Protein AF-A0A960M5A0-F1 (afdb_monomer)

Mean predicted aligned error: 9.03 Å

Solvent-accessible surface area (backbone atoms only — not comparable to full-atom values): 12147 Å² total; per-residue (Å²): 138,85,84,75,78,84,77,68,76,71,80,84,62,87,74,59,88,86,74,98,58,62,87,76,56,64,64,59,75,70,76,75,84,80,80,79,51,71,68,55,55,52,50,50,54,27,51,50,24,52,73,72,66,37,55,71,56,20,55,52,50,41,70,68,45,81,52,39,58,61,29,28,55,47,35,52,51,53,24,48,44,26,46,73,78,66,63,34,58,68,62,19,48,56,36,48,53,55,26,56,63,32,42,76,64,32,85,49,69,68,60,26,51,48,50,50,54,54,49,29,52,59,28,44,80,74,37,52,66,61,16,52,58,49,45,70,58,47,51,62,53,51,73,64,48,80,53,32,70,59,28,29,57,49,36,51,52,49,31,42,41,24,51,77,70,67,59,37,61,74,59,23,54,56,42,46,53,54,27,53,57,32,36,70,68,34,82,54,61,73,58,29,52,51,53,50,50,51,48,51,50,55,48,59,77,42,38,74,64,68,63,69,79,115

Sequence (214 aa):
MKKHLLILSSSLLLTACNNNDSFATRWDGLKGRLFKSETEQQLDKVYMAIRDGNLEKAELEISQISSPFTRATALGQLAHYEIFEKNDLISAKKITEKLEATIDGIPSKEDKLFAEIQLADLKHFIDKAASKELLKKIQPEVWSIVNPEERSRLLIRLVALELETQRDIEKAKKTIEETRQTIEFIQKSRIKDIRMKELDNLLYVNNHILCQSL

Foldseek 3Di:
DDPDDPPPLCLLQLPDDDDDDDPVVSPPSPPPDDDDDPLRVLLVQLVVCLVVVNLVSNVVSLVPDPQLLSSLSSLLVNLVCCCPVVVNLVVSVVSLVVSVVSLVVHPDPLSSLQSLLSSLLSCCSNPVVVSVVSCVVSVVVLVVDPQLLSSLSNLLSVLSSCQSPVLPQVVSVVSLVVSLVSLVPDPPPVSSVSSVVSSVVSCVVRVVSNVVVD

Secondary structure (DSSP, 8-state):
---------GGG--S-------TTTTTGGG---S---HHHHHHHHHHHHHHTT-HHHHHHHHHH---HHHHHHHHHHHHHHIIIII--HHHHHHHHHHHHHHHTT--SHHHHHHHHHHHHHHHHHH-HHHHHHHHHHHHHHHHT---HHHHHHHHHHHHHIIIIII--HHHHHHHHHHHHHHHHT---HHHHHHHHHHHHHHHHHTHHHHGGG-

Radius of gyration: 17.13 Å; Cα contacts (8 Å, |Δi|>4): 202; chains: 1; bounding box: 48×44×41 Å

pLDDT: mean 79.57, std 23.12, range [24.77, 97.06]

Structure (mmCIF, N/CA/C/O backbone):
data_AF-A0A960M5A0-F1
#
_entry.id   AF-A0A960M5A0-F1
#
loop_
_atom_site.group_PDB
_atom_site.id
_atom_site.type_symbol
_atom_site.label_atom_id
_atom_site.label_alt_id
_atom_site.label_comp_id
_atom_site.label_asym_id
_atom_site.label_entity_id
_atom_site.label_seq_id
_atom_site.pdbx_PDB_ins_code
_atom_site.Cartn_x
_atom_site.Cartn_y
_atom_site.Cartn_z
_atom_site.occupancy
_atom_site.B_iso_or_equiv
_atom_site.auth_seq_id
_atom_site.auth_comp_id
_atom_site.auth_asym_id
_atom_site.auth_atom_id
_atom_site.pdbx_PDB_model_num
ATOM 1 N N . MET A 1 1 ? -32.690 1.882 4.847 1.00 28.41 1 MET A N 1
ATOM 2 C CA . MET A 1 1 ? -32.023 0.629 4.424 1.00 28.41 1 MET A CA 1
ATOM 3 C C . MET A 1 1 ? -30.909 0.980 3.444 1.00 28.41 1 MET A C 1
ATOM 5 O O . MET A 1 1 ? -31.178 1.181 2.267 1.00 28.41 1 MET A O 1
ATOM 9 N N . LYS A 1 2 ? -29.687 1.194 3.946 1.00 26.88 2 LYS A N 1
ATOM 10 C CA . LYS A 1 2 ? -28.547 1.685 3.156 1.00 26.88 2 LYS A CA 1
ATOM 11 C C . LYS A 1 2 ? -27.818 0.504 2.506 1.00 26.88 2 LYS A C 1
ATOM 13 O O . LYS A 1 2 ? -27.135 -0.245 3.193 1.00 26.88 2 LYS A O 1
ATOM 18 N N . LYS A 1 3 ? -27.971 0.348 1.188 1.00 25.36 3 LYS A N 1
ATOM 19 C CA . LYS A 1 3 ? -27.046 -0.416 0.341 1.00 25.36 3 LYS A CA 1
ATOM 20 C C . LYS A 1 3 ? -25.801 0.453 0.144 1.00 25.36 3 LYS A C 1
ATOM 22 O O . LYS A 1 3 ? -25.808 1.325 -0.718 1.00 25.36 3 LYS A O 1
ATOM 27 N N . HIS A 1 4 ? -24.772 0.273 0.966 1.00 27.23 4 HIS A N 1
ATOM 28 C CA . HIS A 1 4 ? -23.456 0.821 0.650 1.00 27.23 4 HIS A CA 1
ATOM 29 C C . HIS A 1 4 ? -22.731 -0.188 -0.238 1.00 27.23 4 HIS A C 1
ATOM 31 O O . HIS A 1 4 ? -22.444 -1.306 0.180 1.00 27.23 4 HIS A O 1
ATOM 37 N N . LEU A 1 5 ? -22.540 0.202 -1.503 1.00 25.08 5 LEU A N 1
ATOM 38 C CA . LEU A 1 5 ? -21.647 -0.467 -2.436 1.00 25.08 5 LEU A CA 1
ATOM 39 C C . LEU A 1 5 ? -20.267 -0.594 -1.782 1.00 25.08 5 LEU A C 1
ATOM 41 O O . LEU A 1 5 ? -19.675 0.410 -1.389 1.00 25.08 5 LEU A O 1
ATOM 45 N N . LEU A 1 6 ? -19.779 -1.830 -1.712 1.00 27.92 6 LEU A N 1
ATOM 46 C CA . LEU A 1 6 ? -18.383 -2.181 -1.494 1.00 27.92 6 LEU A CA 1
ATOM 47 C C . LEU A 1 6 ? -17.513 -1.466 -2.536 1.00 27.92 6 LEU A C 1
ATOM 49 O O . LEU A 1 6 ? -17.353 -1.952 -3.655 1.00 27.92 6 LEU A O 1
ATOM 53 N N . ILE A 1 7 ? -16.941 -0.320 -2.173 1.00 27.33 7 ILE A N 1
ATOM 54 C CA . ILE A 1 7 ? -15.738 0.184 -2.833 1.00 27.33 7 ILE A CA 1
ATOM 55 C C . ILE A 1 7 ? -14.589 -0.544 -2.144 1.00 27.33 7 ILE A C 1
ATOM 57 O O . ILE A 1 7 ? -14.053 -0.100 -1.135 1.00 27.33 7 ILE A O 1
ATOM 61 N N . LEU A 1 8 ? -14.301 -1.743 -2.643 1.00 28.81 8 LEU A N 1
ATOM 62 C CA . LEU A 1 8 ? -13.079 -2.463 -2.321 1.00 28.81 8 LEU A CA 1
ATOM 63 C C . LEU A 1 8 ? -11.929 -1.613 -2.863 1.00 28.81 8 LEU A C 1
ATOM 65 O O . LEU A 1 8 ? -11.810 -1.481 -4.081 1.00 28.81 8 LEU A O 1
ATOM 69 N N . SER A 1 9 ? -11.114 -1.038 -1.979 1.00 29.89 9 SER A N 1
ATOM 70 C CA . SER A 1 9 ? -9.801 -0.507 -2.344 1.00 29.89 9 SER A CA 1
ATOM 71 C C . SER A 1 9 ? -9.047 -1.647 -3.038 1.00 29.89 9 SER A C 1
ATOM 73 O O . SER A 1 9 ? -8.645 -2.649 -2.437 1.00 29.89 9 SER A O 1
ATOM 75 N N . SER A 1 10 ? -8.952 -1.578 -4.365 1.00 34.25 10 SER A N 1
ATOM 76 C CA . SER A 1 10 ? -8.519 -2.699 -5.212 1.00 34.25 10 SER A CA 1
ATOM 77 C C . SER A 1 10 ? -6.997 -2.865 -5.203 1.00 34.25 10 SER A C 1
ATOM 79 O O . SER A 1 10 ? -6.418 -3.629 -5.969 1.00 34.25 10 SER A O 1
ATOM 81 N N . SER A 1 11 ? -6.345 -2.194 -4.261 1.00 33.62 11 SER A N 1
ATOM 82 C CA . SER A 1 11 ? -4.907 -2.015 -4.198 1.00 33.62 11 SER A CA 1
ATOM 83 C C . SER A 1 11 ? -4.185 -3.074 -3.352 1.00 33.62 11 SER A C 1
ATOM 85 O O . SER A 1 11 ? -2.956 -3.117 -3.352 1.00 33.62 11 SER A O 1
ATOM 87 N N . LEU A 1 12 ? -4.912 -3.925 -2.615 1.00 34.59 12 LEU A N 1
ATOM 88 C CA . LEU A 1 12 ? -4.347 -4.996 -1.768 1.00 34.59 12 LEU A CA 1
ATOM 89 C C . LEU A 1 12 ? -4.640 -6.420 -2.254 1.00 34.59 12 LEU A C 1
ATOM 91 O O . LEU A 1 12 ? -4.321 -7.382 -1.564 1.00 34.59 12 LEU A O 1
ATOM 95 N N . LEU A 1 13 ? -5.229 -6.569 -3.442 1.00 32.59 13 LEU A N 1
ATOM 96 C CA . LEU A 1 13 ? -5.745 -7.856 -3.920 1.00 32.59 13 LEU A CA 1
ATOM 97 C C . LEU A 1 13 ? -5.572 -8.041 -5.433 1.00 32.59 13 LEU A C 1
ATOM 99 O O . LEU A 1 13 ? -6.459 -8.538 -6.123 1.00 32.59 13 LEU A O 1
ATOM 103 N N . LEU A 1 14 ? -4.407 -7.678 -5.970 1.00 30.36 14 LEU A N 1
ATOM 104 C CA . LEU A 1 14 ? -4.041 -8.025 -7.344 1.00 30.36 14 LEU A CA 1
ATOM 105 C C . LEU A 1 14 ? -3.315 -9.375 -7.394 1.00 30.36 14 LEU A C 1
ATOM 107 O O . LEU A 1 14 ? -2.146 -9.492 -7.743 1.00 30.36 14 LEU A O 1
ATOM 111 N N . THR A 1 15 ? -4.051 -10.433 -7.044 1.00 30.06 15 THR A N 1
ATOM 112 C CA . THR A 1 15 ? -3.771 -11.797 -7.522 1.00 30.06 15 THR A CA 1
ATOM 113 C C . THR A 1 15 ? -5.038 -12.656 -7.555 1.00 30.06 15 THR A C 1
ATOM 115 O O . THR A 1 15 ? -5.082 -13.738 -6.991 1.00 30.06 15 THR A O 1
ATOM 118 N N . ALA A 1 16 ? -6.094 -12.198 -8.230 1.00 24.77 16 ALA A N 1
ATOM 119 C CA . ALA A 1 16 ? -7.148 -13.084 -8.735 1.00 24.77 16 ALA A CA 1
ATOM 120 C C . ALA A 1 16 ? -8.005 -12.336 -9.764 1.00 24.77 16 ALA A C 1
ATOM 122 O O . ALA A 1 16 ? -8.830 -11.497 -9.408 1.00 24.77 16 ALA A O 1
ATOM 123 N N . CYS A 1 17 ? -7.831 -12.636 -11.051 1.00 25.03 17 CYS A N 1
ATOM 124 C CA . CYS A 1 17 ? -8.829 -12.254 -12.046 1.00 25.03 17 CYS A CA 1
ATOM 125 C C . CYS A 1 17 ? -9.919 -13.325 -12.123 1.00 25.03 17 CYS A C 1
ATOM 127 O O . CYS A 1 17 ? -9.604 -14.503 -12.271 1.00 25.03 17 CYS A O 1
ATOM 129 N N . ASN A 1 18 ? -11.161 -12.834 -12.146 1.00 26.89 18 ASN A N 1
ATOM 130 C CA . ASN A 1 18 ? -12.417 -13.466 -12.565 1.00 26.89 18 ASN A CA 1
ATOM 131 C C . ASN A 1 18 ? -13.096 -14.426 -11.575 1.00 26.89 18 ASN A C 1
ATOM 133 O O . ASN A 1 18 ? -12.850 -15.625 -11.580 1.00 26.89 18 ASN A O 1
ATOM 137 N N . ASN A 1 19 ? -14.060 -13.913 -10.805 1.00 26.55 19 ASN A N 1
ATOM 138 C CA . ASN A 1 19 ? -15.500 -14.013 -11.106 1.00 26.55 19 ASN A CA 1
ATOM 139 C C . ASN A 1 19 ? -16.325 -13.463 -9.927 1.00 26.55 19 ASN A C 1
ATOM 141 O O . ASN A 1 19 ? -15.854 -13.412 -8.794 1.00 26.55 19 ASN A O 1
ATOM 145 N N . ASN A 1 20 ? -17.533 -12.986 -10.232 1.00 33.47 20 ASN A N 1
ATOM 146 C CA . ASN A 1 20 ? -18.529 -12.476 -9.288 1.00 33.47 20 ASN A CA 1
ATOM 147 C C . ASN A 1 20 ? -18.851 -13.495 -8.194 1.00 33.47 20 ASN A C 1
ATOM 149 O O . ASN A 1 20 ? -19.773 -14.270 -8.382 1.00 33.47 20 ASN A O 1
ATOM 153 N N . ASP A 1 21 ? -18.174 -13.452 -7.052 1.00 27.45 21 ASP A N 1
ATOM 154 C CA . ASP A 1 21 ? -18.633 -14.144 -5.854 1.00 27.45 21 ASP A CA 1
ATOM 155 C C . ASP A 1 21 ? -18.050 -13.486 -4.596 1.00 27.45 21 ASP A C 1
ATOM 157 O O . ASP A 1 21 ? -16.996 -12.848 -4.622 1.00 27.45 21 ASP A O 1
ATOM 161 N N . SER A 1 22 ? -18.779 -13.637 -3.489 1.00 33.22 22 SER A N 1
ATOM 162 C CA . SER A 1 22 ? -18.500 -13.127 -2.138 1.00 33.22 22 SER A CA 1
ATOM 163 C C . SER A 1 22 ? -17.023 -13.182 -1.698 1.00 33.22 22 SER A C 1
ATOM 165 O O . SER A 1 22 ? -16.222 -13.941 -2.238 1.00 33.22 22 SER A O 1
ATOM 167 N N . PHE A 1 23 ? -16.666 -12.420 -0.655 1.00 32.78 23 PHE A N 1
ATOM 168 C CA . PHE A 1 23 ? -15.317 -12.307 -0.057 1.00 32.78 23 PHE A CA 1
ATOM 169 C C . PHE A 1 23 ? -14.552 -13.649 0.107 1.00 32.78 23 PHE A C 1
ATOM 171 O O . PHE A 1 23 ? -13.325 -13.663 0.110 1.00 32.78 23 PHE A O 1
ATOM 178 N N . ALA A 1 24 ? -15.259 -14.783 0.189 1.00 29.92 24 ALA A N 1
ATOM 179 C CA . ALA A 1 24 ? -14.708 -16.139 0.260 1.00 29.92 24 ALA A CA 1
ATOM 180 C C . ALA A 1 24 ? -14.048 -16.658 -1.041 1.00 29.92 24 ALA A C 1
ATOM 182 O O . ALA A 1 24 ? -13.138 -17.477 -0.979 1.00 29.92 24 ALA A O 1
ATOM 183 N N . THR A 1 25 ? -14.463 -16.177 -2.208 1.00 30.62 25 THR A N 1
ATOM 184 C CA . THR A 1 25 ? -14.091 -16.716 -3.539 1.00 30.62 25 THR A CA 1
ATOM 185 C C . THR A 1 25 ? -12.947 -15.939 -4.184 1.00 30.62 25 THR A C 1
ATOM 187 O O . THR A 1 25 ? -12.221 -16.471 -5.019 1.00 30.62 25 THR A O 1
ATOM 190 N N . ARG A 1 26 ? -12.710 -14.704 -3.720 1.00 34.22 26 ARG A N 1
ATOM 191 C CA . ARG A 1 26 ? -11.559 -13.868 -4.108 1.00 34.22 26 ARG A CA 1
ATOM 192 C C . ARG A 1 26 ? -10.206 -14.430 -3.653 1.00 34.22 26 ARG A C 1
ATOM 194 O O . ARG A 1 26 ? -9.184 -14.037 -4.199 1.00 34.22 26 ARG A O 1
ATOM 201 N N . TRP A 1 27 ? -10.207 -15.355 -2.694 1.00 35.97 27 TRP A N 1
ATOM 202 C CA . TRP A 1 27 ? -9.005 -15.980 -2.131 1.00 35.97 27 TRP A CA 1
ATOM 203 C C . TRP A 1 27 ? -8.726 -17.395 -2.660 1.00 35.97 27 TRP A C 1
ATOM 205 O O . TRP A 1 27 ? -7.619 -17.906 -2.501 1.00 35.97 27 TRP A O 1
ATOM 215 N N . ASP A 1 28 ? -9.692 -18.034 -3.324 1.00 29.56 28 ASP A N 1
ATOM 216 C CA . ASP A 1 28 ? -9.593 -19.453 -3.695 1.00 29.56 28 ASP A CA 1
ATOM 217 C C . ASP A 1 28 ? -8.820 -19.714 -5.008 1.00 29.56 28 ASP A C 1
ATOM 219 O O . ASP A 1 28 ? -8.482 -20.859 -5.313 1.00 29.56 28 ASP A O 1
ATOM 223 N N . GLY A 1 29 ? -8.432 -18.660 -5.741 1.00 29.47 29 GLY A N 1
ATOM 224 C CA . GLY A 1 29 ? -7.609 -18.749 -6.959 1.00 29.47 29 GLY A CA 1
ATOM 225 C C . GLY A 1 29 ? -6.145 -19.170 -6.739 1.00 29.47 29 GLY A C 1
ATOM 226 O O . GLY A 1 29 ? -5.427 -19.416 -7.705 1.00 29.47 29 GLY A O 1
ATOM 227 N N . LEU A 1 30 ? -5.701 -19.296 -5.482 1.00 33.16 30 LEU A N 1
ATOM 228 C CA . LEU A 1 30 ? -4.328 -19.645 -5.084 1.00 33.16 30 LEU A CA 1
ATOM 229 C C . LEU A 1 30 ? -4.204 -21.061 -4.488 1.00 33.16 30 LEU A C 1
ATOM 231 O O . LEU A 1 30 ? -3.266 -21.370 -3.754 1.00 33.16 30 LEU A O 1
ATOM 235 N N . LYS A 1 31 ? -5.116 -21.978 -4.838 1.00 30.81 31 LYS A N 1
ATOM 236 C CA . LYS A 1 31 ? -4.996 -23.419 -4.529 1.00 30.81 31 LYS A CA 1
ATOM 237 C C . LYS A 1 31 ? -4.060 -24.185 -5.484 1.00 30.81 31 LYS A C 1
ATOM 239 O O . LYS A 1 31 ? -4.212 -25.390 -5.666 1.00 30.81 31 LYS A O 1
ATOM 244 N N . GLY A 1 32 ? -3.043 -23.526 -6.038 1.00 29.12 32 GLY A N 1
ATOM 245 C CA . GLY A 1 32 ? -1.908 -24.188 -6.689 1.00 29.12 32 GLY A CA 1
ATOM 246 C C . GLY A 1 32 ? -0.852 -24.576 -5.653 1.00 29.12 32 GLY A C 1
ATOM 247 O O . GLY A 1 32 ? 0.118 -23.855 -5.458 1.00 29.12 32 GLY A O 1
ATOM 248 N N . ARG A 1 33 ? -1.065 -25.683 -4.932 1.00 35.81 33 ARG A N 1
ATOM 249 C CA . ARG A 1 33 ? -0.120 -26.196 -3.925 1.00 35.81 33 ARG A CA 1
ATOM 250 C C . ARG A 1 33 ? 1.206 -26.592 -4.575 1.00 35.81 33 ARG A C 1
ATOM 252 O O . ARG A 1 33 ? 1.203 -27.457 -5.443 1.00 35.81 33 ARG A O 1
ATOM 259 N N . LEU A 1 34 ? 2.304 -26.051 -4.051 1.00 33.03 34 LEU A N 1
ATOM 260 C CA . LEU A 1 34 ? 3.444 -26.786 -3.482 1.00 33.03 34 LEU A CA 1
ATOM 261 C C . LEU A 1 34 ? 4.367 -25.741 -2.820 1.00 33.03 34 LEU A C 1
ATOM 263 O O . LEU A 1 34 ? 5.048 -24.996 -3.508 1.00 33.03 34 LEU A O 1
ATOM 267 N N . PHE A 1 35 ? 4.323 -25.687 -1.482 1.00 32.66 35 PHE A N 1
ATOM 268 C CA . PHE A 1 35 ? 5.023 -24.750 -0.580 1.00 32.66 35 PHE A CA 1
ATOM 269 C C . PHE A 1 35 ? 4.601 -23.273 -0.685 1.00 32.66 35 PHE A C 1
ATOM 271 O O . PHE A 1 35 ? 5.193 -22.493 -1.420 1.00 32.66 35 PHE A O 1
ATOM 278 N N . LYS A 1 36 ? 3.612 -22.868 0.131 1.00 51.97 36 LYS A N 1
ATOM 279 C CA . LYS A 1 36 ? 3.448 -21.448 0.483 1.00 51.97 36 LYS A CA 1
ATOM 280 C C . LYS A 1 36 ? 4.698 -20.992 1.223 1.00 51.97 36 LYS A C 1
ATOM 282 O O . LYS A 1 36 ? 5.138 -21.705 2.134 1.00 51.97 36 LYS A O 1
ATOM 287 N N . SER A 1 37 ? 5.243 -19.838 0.854 1.00 68.56 37 SER A N 1
ATOM 288 C CA . SER A 1 37 ? 6.376 -19.260 1.583 1.00 68.56 37 SER A CA 1
ATOM 289 C C . SER A 1 37 ? 5.993 -19.022 3.049 1.00 68.56 37 SER A C 1
ATOM 291 O O . SER A 1 37 ? 4.816 -18.862 3.378 1.00 68.56 37 SER A O 1
ATOM 293 N N . GLU A 1 38 ? 6.970 -19.015 3.956 1.00 75.81 38 GLU A N 1
ATOM 294 C CA . GLU A 1 38 ? 6.714 -18.747 5.379 1.00 75.81 38 GLU A CA 1
ATOM 295 C C . GLU A 1 38 ? 5.969 -17.415 5.576 1.00 75.81 38 GLU A C 1
ATOM 297 O O . GLU A 1 38 ? 5.024 -17.329 6.360 1.00 75.81 38 GLU A O 1
ATOM 302 N N . THR A 1 39 ? 6.323 -16.411 4.773 1.00 73.38 39 THR A N 1
ATOM 303 C CA . THR A 1 39 ? 5.664 -15.105 4.703 1.00 73.38 39 THR A CA 1
ATOM 304 C C . THR A 1 39 ? 4.177 -15.206 4.363 1.00 73.38 39 THR A C 1
ATOM 306 O O . THR A 1 39 ? 3.349 -14.602 5.043 1.00 73.38 39 THR A O 1
ATOM 309 N N . GLU A 1 40 ? 3.812 -15.989 3.347 1.00 72.19 40 GLU A N 1
ATOM 310 C CA . GLU A 1 40 ? 2.408 -16.186 2.957 1.00 72.19 40 GLU A CA 1
ATOM 311 C C . GLU A 1 40 ? 1.613 -16.891 4.057 1.00 72.19 40 GLU A C 1
ATOM 313 O O . GLU A 1 40 ? 0.482 -16.510 4.344 1.00 72.19 40 GLU A O 1
ATOM 318 N N . GLN A 1 41 ? 2.211 -17.882 4.723 1.00 77.75 41 GLN A N 1
ATOM 319 C CA . GLN A 1 41 ? 1.554 -18.584 5.829 1.00 77.75 41 GLN A CA 1
ATOM 320 C C . GLN A 1 41 ? 1.330 -17.668 7.038 1.00 77.75 41 GLN A C 1
ATOM 322 O O . GLN A 1 41 ? 0.294 -17.759 7.697 1.00 77.75 41 GLN A O 1
ATOM 327 N N . GLN A 1 42 ? 2.288 -16.787 7.336 1.00 80.94 42 GLN A N 1
ATOM 328 C CA . GLN A 1 42 ? 2.166 -15.796 8.406 1.00 80.94 42 GLN A CA 1
ATOM 329 C C . GLN A 1 42 ? 1.061 -14.775 8.102 1.00 80.94 42 GLN A C 1
ATOM 331 O O . GLN A 1 42 ? 0.213 -14.520 8.957 1.00 80.94 42 GLN A O 1
ATOM 336 N N . LEU A 1 43 ? 1.019 -14.240 6.877 1.00 82.75 43 LEU A N 1
ATOM 337 C CA . LEU A 1 43 ? -0.035 -13.310 6.460 1.00 82.75 43 LEU A CA 1
ATOM 338 C C . LEU A 1 43 ? -1.416 -13.971 6.449 1.00 82.75 43 LEU A C 1
ATOM 340 O O . LEU A 1 43 ? -2.371 -13.373 6.942 1.00 82.75 43 LEU A O 1
ATOM 344 N N . ASP A 1 44 ? -1.520 -15.219 5.986 1.00 84.81 44 ASP A N 1
ATOM 345 C CA . ASP A 1 44 ? -2.776 -15.974 5.993 1.00 84.81 44 ASP A CA 1
ATOM 346 C C . ASP A 1 44 ? -3.373 -16.076 7.402 1.00 84.81 44 ASP A C 1
ATOM 348 O O . ASP A 1 44 ? -4.574 -15.872 7.579 1.00 84.81 44 ASP A O 1
ATOM 352 N N . LYS A 1 45 ? -2.556 -16.356 8.428 1.00 86.06 45 LYS A N 1
ATOM 353 C CA . LYS A 1 45 ? -3.038 -16.435 9.818 1.00 86.06 45 LYS A CA 1
ATOM 354 C C . LYS A 1 45 ? -3.613 -15.108 10.301 1.00 86.06 45 LYS A C 1
ATOM 356 O O . LYS A 1 45 ? -4.695 -15.098 10.892 1.00 86.06 45 LYS A O 1
ATOM 361 N N . VAL A 1 46 ? -2.922 -14.001 10.013 1.00 83.75 46 VAL A N 1
ATOM 362 C CA . VAL A 1 46 ? -3.406 -12.655 10.343 1.00 83.75 46 VAL A CA 1
ATOM 363 C C . VAL A 1 46 ? -4.721 -12.375 9.619 1.00 83.75 46 VAL A C 1
ATOM 365 O O . VAL A 1 46 ? -5.685 -11.940 10.243 1.00 83.75 46 VAL A O 1
ATOM 368 N N . TYR A 1 47 ? -4.799 -12.667 8.320 1.00 84.81 47 TYR A N 1
ATOM 369 C CA . TYR A 1 47 ? -5.992 -12.394 7.517 1.00 84.81 47 TYR A CA 1
ATOM 370 C C . TYR A 1 47 ? -7.196 -13.212 7.964 1.00 84.81 47 TYR A C 1
ATOM 372 O O . TYR A 1 47 ? -8.303 -12.678 8.010 1.00 84.81 47 TYR A O 1
ATOM 380 N N . MET A 1 48 ? -6.993 -14.471 8.353 1.00 85.06 48 MET A N 1
ATOM 381 C CA . MET A 1 48 ? -8.061 -15.284 8.934 1.00 85.06 48 MET A CA 1
ATOM 382 C C . MET A 1 48 ? -8.530 -14.704 10.272 1.00 85.06 48 MET A C 1
ATOM 384 O O . MET A 1 48 ? -9.729 -14.561 10.476 1.00 85.06 48 MET A O 1
ATOM 388 N N . ALA A 1 49 ? -7.614 -14.276 11.148 1.00 83.81 49 ALA A N 1
ATOM 389 C CA . ALA A 1 49 ? -7.987 -13.648 12.416 1.00 83.81 49 ALA A CA 1
ATOM 390 C C . ALA A 1 49 ? -8.769 -12.332 12.225 1.00 83.81 49 ALA A C 1
ATOM 392 O O . ALA A 1 49 ? -9.783 -12.124 12.891 1.00 83.81 49 ALA A O 1
ATOM 393 N N . ILE A 1 50 ? -8.347 -11.481 11.280 1.00 83.81 50 ILE A N 1
ATOM 394 C CA . ILE A 1 50 ? -9.062 -10.247 10.910 1.00 83.81 50 ILE A CA 1
ATOM 395 C C . ILE A 1 50 ? -10.456 -10.575 10.370 1.00 83.81 50 ILE A C 1
ATOM 397 O O . ILE A 1 50 ? -11.441 -9.983 10.808 1.00 83.81 50 ILE A O 1
ATOM 401 N N . ARG A 1 51 ? -10.550 -11.542 9.449 1.00 81.81 51 ARG A N 1
ATOM 402 C CA . ARG A 1 51 ? -11.815 -11.983 8.848 1.00 81.81 51 ARG A CA 1
ATOM 403 C C . ARG A 1 51 ? -12.796 -12.509 9.892 1.00 81.81 51 ARG A C 1
ATOM 405 O O . ARG A 1 51 ? -13.985 -12.218 9.804 1.00 81.81 51 ARG A O 1
ATOM 412 N N . ASP A 1 52 ? -12.299 -13.254 10.871 1.00 86.06 52 ASP A N 1
ATOM 413 C CA . ASP A 1 52 ? -13.098 -13.781 11.979 1.00 86.06 52 ASP A CA 1
ATOM 414 C C . ASP A 1 52 ? -13.459 -12.689 13.009 1.00 86.06 52 ASP A C 1
ATOM 416 O O . ASP A 1 52 ? -14.170 -12.950 13.979 1.00 86.06 52 ASP A O 1
ATOM 420 N N . GLY A 1 53 ? -12.967 -11.458 12.824 1.00 83.62 53 GLY A N 1
ATOM 421 C CA . GLY A 1 53 ? -13.165 -10.335 13.734 1.00 83.62 53 GLY A CA 1
ATOM 422 C C . GLY A 1 53 ? -12.413 -10.468 15.060 1.00 83.62 53 GLY A C 1
ATOM 423 O O . GLY A 1 53 ? -12.688 -9.705 15.987 1.00 83.62 53 GLY A O 1
ATOM 424 N N . ASN A 1 54 ? -11.471 -11.409 15.161 1.00 91.75 54 ASN A N 1
ATOM 425 C CA . ASN A 1 54 ? -10.667 -11.645 16.352 1.00 91.75 54 ASN A CA 1
ATOM 426 C C . ASN A 1 54 ? -9.394 -10.784 16.313 1.00 91.75 54 ASN A C 1
ATOM 428 O O . ASN A 1 54 ? -8.320 -11.232 15.904 1.00 91.75 54 ASN A O 1
ATOM 432 N N . LEU A 1 55 ? -9.543 -9.525 16.731 1.00 89.94 55 LEU A N 1
ATOM 433 C CA . LEU A 1 55 ? -8.480 -8.518 16.688 1.00 89.94 55 LEU A CA 1
ATOM 434 C C . LEU A 1 55 ? -7.310 -8.845 17.622 1.00 89.94 55 LEU A C 1
ATOM 436 O O . LEU A 1 55 ? -6.163 -8.669 17.230 1.00 89.94 55 LEU A O 1
ATOM 440 N N . GLU A 1 56 ? -7.580 -9.387 18.812 1.00 93.19 56 GLU A N 1
ATOM 441 C CA . GLU A 1 56 ? -6.530 -9.801 19.755 1.00 93.19 56 GLU A CA 1
ATOM 442 C C . GLU A 1 56 ? -5.640 -10.888 19.148 1.00 93.19 56 GLU A C 1
ATOM 444 O O . GLU A 1 56 ? -4.411 -10.812 19.208 1.00 93.19 56 GLU A O 1
ATOM 449 N N . LYS A 1 57 ? -6.256 -11.876 18.488 1.00 94.19 57 LYS A N 1
ATOM 450 C CA . LYS A 1 57 ? -5.517 -12.903 17.753 1.00 94.19 57 LYS A CA 1
ATOM 451 C C . LYS A 1 57 ? -4.750 -12.301 16.579 1.00 94.19 57 LYS A C 1
ATOM 453 O O . LYS A 1 57 ? -3.604 -12.680 16.368 1.00 94.19 57 LYS A O 1
ATOM 458 N N . ALA A 1 58 ? -5.344 -11.373 15.830 1.00 92.19 58 ALA A N 1
ATOM 459 C CA . ALA A 1 58 ? -4.655 -10.715 14.723 1.00 92.19 58 ALA A CA 1
ATOM 460 C C . ALA A 1 58 ? -3.407 -9.955 15.205 1.00 92.19 58 ALA A C 1
ATOM 462 O O . ALA 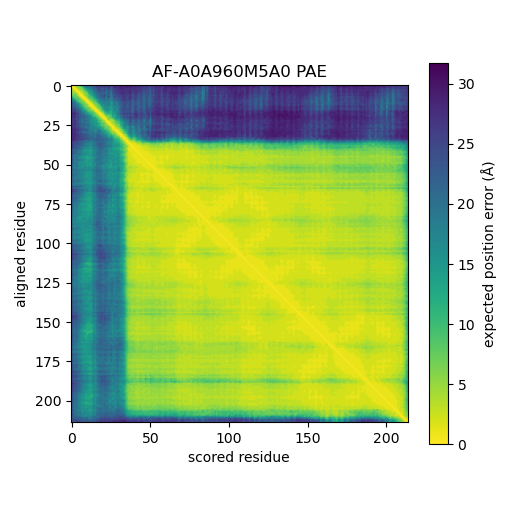A 1 58 ? -2.337 -10.124 14.625 1.00 92.19 58 ALA A O 1
ATOM 463 N N . GLU A 1 59 ? -3.505 -9.182 16.291 1.00 93.88 59 GLU A N 1
ATOM 464 C CA . GLU A 1 59 ? -2.359 -8.477 16.880 1.00 93.88 59 GLU A CA 1
ATOM 465 C C . GLU A 1 59 ? -1.283 -9.441 17.393 1.00 93.88 59 GLU A C 1
ATOM 467 O O . GLU A 1 59 ? -0.089 -9.200 17.184 1.00 93.88 59 GLU A O 1
ATOM 472 N N . LEU A 1 60 ? -1.689 -10.552 18.016 1.00 95.12 60 LEU A N 1
ATOM 473 C CA . LEU A 1 60 ? -0.762 -11.587 18.464 1.00 95.12 60 LEU A CA 1
ATOM 474 C C . LEU A 1 60 ? 0.011 -12.185 17.283 1.00 95.12 60 LEU A C 1
ATOM 476 O O . LEU A 1 60 ? 1.240 -12.226 17.326 1.00 95.12 60 LEU A O 1
ATOM 480 N N . GLU A 1 61 ? -0.680 -12.596 16.220 1.00 94.81 61 GLU A N 1
ATOM 481 C CA . GLU A 1 61 ? -0.050 -13.157 15.018 1.00 94.81 61 GLU A CA 1
ATOM 482 C C . GLU A 1 61 ? 0.886 -12.128 14.359 1.00 94.81 61 GLU A C 1
ATOM 484 O O . GLU A 1 61 ? 2.018 -12.462 14.016 1.00 94.81 61 GLU A O 1
ATOM 489 N N . ILE A 1 62 ? 0.485 -10.851 14.275 1.00 94.12 62 ILE A N 1
ATOM 490 C CA . ILE A 1 62 ? 1.334 -9.761 13.760 1.00 94.12 62 ILE A CA 1
ATOM 491 C C . ILE A 1 62 ? 2.623 -9.619 14.578 1.00 94.12 62 ILE A C 1
ATOM 493 O O . ILE A 1 62 ? 3.701 -9.444 14.006 1.00 94.12 62 ILE A O 1
ATOM 497 N N . SER A 1 63 ? 2.535 -9.702 15.909 1.00 94.31 63 SER A N 1
ATOM 498 C CA . SER A 1 63 ? 3.702 -9.563 16.791 1.00 94.31 63 SER A CA 1
ATOM 499 C C . SER A 1 63 ? 4.744 -10.671 16.589 1.00 94.31 63 SER A C 1
ATOM 501 O O . SER A 1 63 ? 5.935 -10.442 16.801 1.00 94.31 63 SER A O 1
ATOM 503 N N . GLN A 1 64 ? 4.311 -11.846 16.123 1.00 94.12 64 GLN A N 1
ATOM 504 C CA . GLN A 1 64 ? 5.169 -13.006 15.868 1.00 94.12 64 GLN A CA 1
ATOM 505 C C . GLN A 1 64 ? 5.874 -12.944 14.503 1.00 94.12 64 GLN A C 1
ATOM 507 O O . GLN A 1 64 ? 6.844 -13.668 14.270 1.00 94.12 64 GLN A O 1
ATOM 512 N N . ILE A 1 65 ? 5.431 -12.068 13.596 1.00 91.69 65 ILE A N 1
ATOM 513 C CA . ILE A 1 65 ? 6.051 -11.898 12.279 1.00 91.69 65 ILE A CA 1
ATOM 514 C C . ILE A 1 65 ? 7.434 -11.278 12.450 1.00 91.69 65 ILE A C 1
ATOM 516 O O . ILE A 1 65 ? 7.558 -10.149 12.922 1.00 91.69 65 ILE A O 1
ATOM 520 N N . SER A 1 66 ? 8.480 -11.987 12.025 1.00 90.25 66 SER A N 1
ATOM 521 C CA . SER A 1 66 ? 9.867 -11.516 12.163 1.00 90.25 66 SER A CA 1
ATOM 522 C C . SER A 1 66 ? 10.267 -10.502 11.091 1.00 90.25 66 SER A C 1
ATOM 524 O O . SER A 1 66 ? 10.994 -9.557 11.382 1.00 90.25 66 SER A O 1
ATOM 526 N N . SER A 1 67 ? 9.770 -10.668 9.861 1.00 89.62 67 SE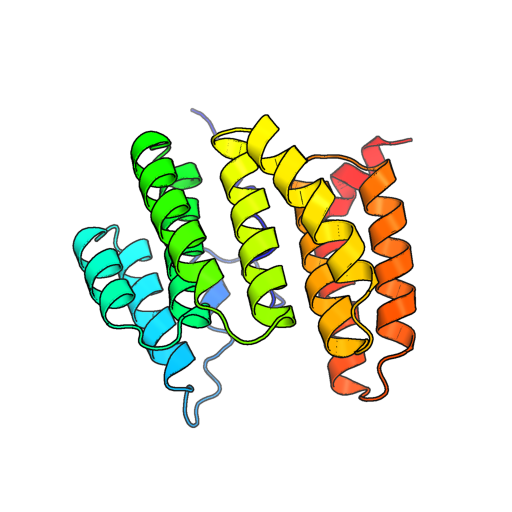R A N 1
ATOM 527 C CA . SER A 1 67 ? 10.053 -9.755 8.749 1.00 89.62 67 SER A CA 1
ATOM 528 C C . SER A 1 67 ? 9.372 -8.394 8.970 1.00 89.62 67 SER A C 1
ATOM 530 O O . SER A 1 67 ? 8.138 -8.347 9.016 1.00 89.62 67 SER A O 1
ATOM 532 N N . PRO A 1 68 ? 10.124 -7.276 9.049 1.00 91.38 68 PRO A N 1
ATOM 533 C CA . PRO A 1 68 ? 9.545 -5.945 9.239 1.00 91.38 68 PRO A CA 1
ATOM 534 C C . PRO A 1 68 ? 8.562 -5.562 8.130 1.00 91.38 68 PRO A C 1
ATOM 536 O O . PRO A 1 68 ? 7.481 -5.055 8.414 1.00 91.38 68 PRO A O 1
ATOM 539 N N . PHE A 1 69 ? 8.883 -5.879 6.873 1.00 89.44 69 PHE A N 1
ATOM 540 C CA . PHE A 1 69 ? 7.999 -5.606 5.738 1.00 89.44 69 PHE A CA 1
ATOM 541 C C . PHE A 1 69 ? 6.691 -6.406 5.809 1.00 89.44 69 PHE A C 1
ATOM 543 O O . PHE A 1 69 ? 5.600 -5.869 5.603 1.00 89.44 69 PHE A O 1
ATOM 550 N N . THR A 1 70 ? 6.781 -7.688 6.170 1.00 87.75 70 THR A N 1
ATOM 551 C CA . THR A 1 70 ? 5.594 -8.544 6.323 1.00 87.75 70 THR A CA 1
ATOM 552 C C . THR A 1 70 ? 4.719 -8.044 7.472 1.00 87.75 70 THR A C 1
ATOM 554 O O . THR A 1 70 ? 3.499 -7.950 7.337 1.00 87.75 70 THR A O 1
ATOM 557 N N . ARG A 1 71 ? 5.344 -7.644 8.585 1.00 92.88 71 ARG A N 1
ATOM 558 C CA . ARG A 1 71 ? 4.651 -7.064 9.737 1.00 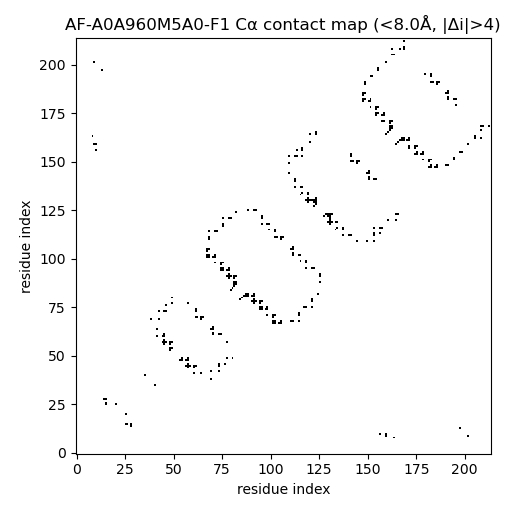92.88 71 ARG A CA 1
ATOM 559 C C . ARG A 1 71 ? 3.967 -5.746 9.372 1.00 92.88 71 ARG A C 1
ATOM 561 O O . ARG A 1 71 ? 2.811 -5.555 9.734 1.00 92.88 71 ARG A O 1
ATOM 568 N N . ALA A 1 72 ? 4.638 -4.872 8.619 1.00 90.75 72 ALA A N 1
ATOM 569 C CA . ALA A 1 72 ? 4.066 -3.623 8.120 1.00 90.75 72 ALA A CA 1
ATOM 570 C C . ALA A 1 72 ? 2.840 -3.880 7.226 1.00 90.75 72 ALA A C 1
ATOM 572 O O . ALA A 1 72 ? 1.778 -3.300 7.441 1.00 90.75 72 ALA A O 1
ATOM 573 N N . THR A 1 73 ? 2.942 -4.833 6.297 1.00 88.56 73 THR A N 1
ATOM 574 C CA . THR A 1 73 ? 1.825 -5.236 5.426 1.00 88.56 73 THR A CA 1
ATOM 575 C C . THR A 1 73 ? 0.616 -5.719 6.237 1.00 88.56 73 THR A C 1
ATOM 577 O O . THR A 1 73 ? -0.529 -5.362 5.937 1.00 88.56 73 THR A O 1
ATOM 580 N N . ALA A 1 74 ? 0.869 -6.510 7.282 1.00 88.88 74 ALA A N 1
ATOM 581 C CA . ALA A 1 74 ? -0.150 -7.055 8.170 1.00 88.88 74 ALA A CA 1
ATOM 582 C C . ALA A 1 74 ? -0.815 -5.970 9.042 1.00 88.88 74 ALA A C 1
ATOM 584 O O . ALA A 1 74 ? -2.043 -5.912 9.118 1.00 88.88 74 ALA A O 1
ATOM 585 N N . LEU A 1 75 ? -0.025 -5.058 9.621 1.00 93.88 75 LEU A N 1
ATOM 586 C CA . LEU A 1 75 ? -0.527 -3.876 10.336 1.00 93.88 75 LEU A CA 1
ATOM 587 C C . LEU A 1 75 ? -1.376 -2.988 9.424 1.00 93.88 75 LEU A C 1
ATOM 589 O O . LEU A 1 75 ? -2.429 -2.508 9.838 1.00 93.88 75 LEU A O 1
ATOM 593 N N . GLY A 1 76 ? -0.959 -2.808 8.170 1.00 90.12 76 GLY A N 1
ATOM 594 C CA . GLY A 1 76 ? -1.725 -2.048 7.192 1.00 90.12 76 GLY A CA 1
ATOM 595 C C . GLY A 1 76 ? -3.089 -2.673 6.874 1.00 90.12 76 GLY A C 1
ATOM 596 O O . GLY A 1 76 ? -4.065 -1.938 6.735 1.00 90.12 76 GLY A O 1
ATOM 597 N N . GLN A 1 77 ? -3.199 -4.010 6.829 1.00 88.50 77 GLN A N 1
ATOM 598 C CA . GLN A 1 77 ? -4.508 -4.678 6.709 1.00 88.50 77 GLN A CA 1
ATOM 599 C C . GLN A 1 77 ? -5.377 -4.484 7.944 1.00 88.50 77 GLN A C 1
ATOM 601 O O . GLN A 1 77 ? -6.571 -4.222 7.815 1.00 88.50 77 GLN A O 1
ATOM 606 N N . LEU A 1 78 ? -4.791 -4.618 9.133 1.00 91.81 78 LEU A N 1
ATOM 607 C CA . LEU A 1 78 ? -5.524 -4.443 10.381 1.00 91.81 78 LEU A CA 1
ATOM 608 C C . LEU A 1 78 ? -6.078 -3.014 10.491 1.00 91.81 78 LEU A C 1
ATOM 610 O O . LEU A 1 78 ? -7.258 -2.837 10.776 1.00 91.81 78 LEU A O 1
ATOM 614 N N . ALA A 1 79 ? -5.265 -2.002 10.169 1.00 91.56 79 ALA A N 1
ATOM 615 C CA . ALA A 1 79 ? -5.708 -0.609 10.124 1.00 91.56 79 ALA A CA 1
ATOM 616 C C . ALA A 1 79 ? -6.820 -0.390 9.090 1.00 91.56 79 ALA A C 1
ATOM 618 O O . ALA A 1 79 ? -7.799 0.293 9.378 1.00 91.56 79 ALA A O 1
ATOM 619 N N . HIS A 1 80 ? -6.701 -0.985 7.900 1.00 89.50 80 HIS A N 1
ATOM 620 C CA . HIS A 1 80 ? -7.745 -0.908 6.881 1.00 89.50 80 HIS A CA 1
ATOM 621 C C . HIS A 1 80 ? -9.071 -1.496 7.388 1.00 89.50 80 HIS A C 1
ATOM 623 O O . HIS A 1 80 ? -10.121 -0.873 7.250 1.00 89.50 80 HIS A O 1
ATOM 629 N N . TYR A 1 81 ? -9.033 -2.677 8.007 1.00 88.44 81 TYR A N 1
ATOM 630 C CA . TYR A 1 81 ? -10.215 -3.299 8.603 1.00 88.44 81 TYR A CA 1
ATOM 631 C C . TYR A 1 81 ? -10.869 -2.395 9.658 1.00 88.44 81 TYR A C 1
ATOM 633 O O . TYR A 1 81 ? -12.083 -2.192 9.633 1.00 88.44 81 TYR A O 1
ATOM 641 N N . GLU A 1 82 ? -10.072 -1.788 10.535 1.00 89.38 82 GLU A N 1
ATOM 642 C CA . GLU A 1 82 ? -10.583 -0.869 11.556 1.00 89.38 82 GLU A CA 1
ATOM 643 C C . GLU A 1 82 ? -11.251 0.370 10.946 1.00 89.38 82 GLU A C 1
ATOM 645 O O . GLU A 1 82 ? -12.324 0.777 11.388 1.00 89.38 82 GLU A O 1
ATOM 650 N N . ILE A 1 83 ? -10.679 0.932 9.876 1.00 86.81 83 ILE A N 1
ATOM 651 C CA . ILE A 1 83 ? -11.251 2.092 9.177 1.00 86.81 83 ILE A CA 1
ATOM 652 C C . ILE A 1 83 ? -12.574 1.734 8.494 1.00 86.81 83 ILE A C 1
ATOM 654 O O . ILE A 1 83 ? -13.555 2.456 8.653 1.00 86.81 83 ILE A O 1
ATOM 658 N N . PHE A 1 84 ? -12.614 0.655 7.712 1.00 86.31 84 PHE A N 1
ATOM 659 C CA . PHE A 1 84 ? -13.721 0.428 6.776 1.00 86.31 84 PHE A CA 1
ATOM 660 C C . PHE A 1 84 ? -14.788 -0.539 7.283 1.00 86.31 84 PHE A C 1
ATOM 662 O O . PHE A 1 84 ? -15.964 -0.343 6.983 1.00 86.31 84 PHE A O 1
ATOM 669 N N . GLU A 1 85 ? -14.407 -1.551 8.062 1.00 86.56 85 GLU A N 1
ATOM 670 C CA . GLU A 1 85 ? -15.348 -2.557 8.571 1.00 86.56 85 GLU A CA 1
ATOM 671 C C . GLU A 1 85 ? -15.858 -2.195 9.968 1.00 86.56 85 GLU A C 1
ATOM 673 O O . GLU A 1 85 ? -17.035 -2.393 10.279 1.00 86.56 85 GLU A O 1
ATOM 678 N N . LYS A 1 86 ? -14.988 -1.643 10.824 1.00 87.75 86 LYS A N 1
ATOM 679 C CA . LYS A 1 86 ? -15.360 -1.216 12.184 1.00 87.75 86 LYS A CA 1
ATOM 680 C C . LYS A 1 86 ? -15.691 0.264 12.296 1.00 87.75 86 LYS A C 1
ATOM 682 O O . LYS A 1 86 ? -16.415 0.638 13.218 1.00 87.75 86 LYS A O 1
ATOM 687 N N . ASN A 1 87 ? -15.211 1.086 11.362 1.00 90.81 87 ASN A N 1
ATOM 688 C CA . ASN A 1 87 ? -15.305 2.542 11.441 1.00 90.81 87 ASN A CA 1
ATOM 689 C C . ASN A 1 87 ? -14.732 3.094 12.767 1.00 90.81 87 ASN A C 1
ATOM 691 O O . ASN A 1 87 ? -15.245 4.067 13.324 1.00 90.81 87 ASN A O 1
ATOM 695 N N . ASP A 1 88 ? -13.666 2.465 13.275 1.00 93.62 88 ASP A N 1
ATOM 696 C CA . ASP A 1 88 ? -12.933 2.878 14.474 1.00 93.62 88 ASP A CA 1
ATOM 697 C C . ASP A 1 88 ? -11.620 3.571 14.086 1.00 93.62 88 ASP A C 1
ATOM 699 O O . ASP A 1 88 ? -10.546 2.974 13.973 1.00 93.62 88 ASP A O 1
ATOM 703 N N . LEU A 1 89 ? -11.708 4.890 13.907 1.00 93.88 89 LEU A N 1
ATOM 704 C CA . LEU A 1 89 ? -10.555 5.721 13.564 1.00 93.88 89 LEU A CA 1
ATOM 705 C C . LEU A 1 89 ? -9.554 5.872 14.721 1.00 93.88 89 LEU A C 1
ATOM 707 O O . LEU A 1 89 ? -8.391 6.192 14.476 1.00 93.88 89 LEU A O 1
ATOM 711 N N . ILE A 1 90 ? -9.973 5.650 15.973 1.00 95.62 90 ILE A N 1
ATOM 712 C CA . ILE A 1 90 ? -9.089 5.755 17.142 1.00 95.62 90 ILE A CA 1
ATOM 713 C C . ILE A 1 90 ? -8.186 4.522 17.203 1.00 95.62 90 ILE A C 1
ATOM 715 O O . ILE A 1 90 ? -6.971 4.666 17.370 1.00 95.62 90 ILE A O 1
ATOM 719 N N . SER A 1 91 ? -8.761 3.326 17.039 1.00 93.69 91 SER A N 1
ATOM 720 C CA . SER A 1 91 ? -8.002 2.076 16.918 1.00 93.69 91 SER A CA 1
ATOM 721 C C . SER A 1 91 ? -7.087 2.118 15.692 1.00 93.69 91 SER A C 1
ATOM 723 O O . SER A 1 91 ? -5.871 1.937 15.816 1.00 93.69 91 SER A O 1
ATOM 725 N N . ALA A 1 92 ? -7.632 2.497 14.529 1.00 93.69 92 ALA A N 1
ATOM 726 C CA . ALA A 1 92 ? -6.859 2.623 13.297 1.00 93.69 92 ALA A CA 1
ATOM 727 C C . ALA A 1 92 ? -5.659 3.568 13.449 1.00 93.69 92 ALA A C 1
ATOM 729 O O . ALA A 1 92 ? -4.557 3.223 13.023 1.00 93.69 92 ALA A O 1
ATOM 730 N N . LYS A 1 93 ? -5.829 4.720 14.116 1.00 97.00 93 LYS A N 1
ATOM 731 C CA . LYS A 1 93 ? -4.728 5.654 14.382 1.00 97.00 93 LYS A CA 1
ATOM 732 C C . LYS A 1 93 ? -3.585 4.991 15.152 1.00 97.00 93 LYS A C 1
ATOM 734 O O . LYS A 1 93 ? -2.440 5.060 14.705 1.00 97.00 93 LYS A O 1
ATOM 739 N N . LYS A 1 94 ? -3.887 4.283 16.243 1.00 96.94 94 LYS A N 1
ATOM 740 C CA . LYS A 1 94 ? -2.870 3.560 17.029 1.00 96.94 94 LYS A CA 1
ATOM 741 C C . LYS A 1 94 ? -2.141 2.511 16.189 1.00 96.94 94 LYS A C 1
ATOM 743 O O . LYS A 1 94 ? -0.926 2.363 16.300 1.00 96.94 94 LYS A O 1
ATOM 748 N N . ILE A 1 95 ? -2.858 1.791 15.326 1.00 96.38 95 ILE A N 1
ATOM 749 C CA . ILE A 1 95 ? -2.247 0.799 14.431 1.00 96.38 95 ILE A CA 1
ATOM 750 C C . ILE A 1 95 ? -1.362 1.486 13.384 1.00 96.38 95 ILE A C 1
ATOM 752 O O . ILE A 1 95 ? -0.265 1.002 13.115 1.00 96.38 95 ILE A O 1
ATOM 756 N N . THR A 1 96 ? -1.773 2.635 12.837 1.00 96.19 96 THR A N 1
ATOM 757 C CA . THR A 1 96 ? -0.931 3.392 11.894 1.00 96.19 96 THR A CA 1
ATOM 758 C C . THR A 1 96 ? 0.339 3.951 12.535 1.00 96.19 96 THR A C 1
ATOM 760 O O . THR A 1 96 ? 1.368 3.995 11.869 1.00 96.19 96 THR A O 1
ATOM 763 N N . GLU A 1 97 ? 0.315 4.304 13.823 1.00 97.00 97 GLU A N 1
ATOM 764 C CA . GLU A 1 97 ? 1.517 4.692 14.580 1.00 97.00 97 GLU A CA 1
ATOM 765 C C . GLU A 1 97 ? 2.476 3.495 14.749 1.00 97.00 97 GLU A C 1
ATOM 767 O O . GLU A 1 97 ? 3.681 3.626 14.528 1.00 97.00 97 GLU A O 1
ATOM 772 N N . LYS A 1 98 ? 1.950 2.293 15.049 1.00 97.06 98 LYS A N 1
ATOM 773 C CA . LYS A 1 98 ? 2.747 1.046 15.065 1.00 97.06 98 LYS A CA 1
ATOM 774 C C . LYS A 1 98 ? 3.332 0.722 13.681 1.00 97.06 98 LYS A C 1
ATOM 776 O O . LYS A 1 98 ? 4.467 0.251 13.584 1.00 97.06 98 LYS A O 1
ATOM 781 N N . LEU A 1 99 ? 2.558 0.948 12.616 1.00 96.25 99 LEU A N 1
ATOM 782 C CA . LEU A 1 99 ? 2.987 0.752 11.230 1.00 96.25 99 LEU A CA 1
ATOM 783 C C . LEU A 1 99 ? 4.144 1.690 10.879 1.00 96.25 99 LEU A C 1
ATOM 785 O O . LEU A 1 99 ? 5.166 1.219 10.394 1.00 96.25 99 LEU A O 1
ATOM 789 N N . GLU A 1 100 ? 4.016 2.981 11.181 1.00 96.50 100 GLU A N 1
ATOM 790 C CA . GLU A 1 100 ? 5.063 3.986 10.962 1.00 96.50 100 GLU A CA 1
ATOM 791 C C . GLU A 1 100 ? 6.375 3.596 11.658 1.00 96.50 100 GLU A C 1
ATOM 793 O O . GLU A 1 100 ? 7.417 3.536 11.010 1.00 96.50 100 GLU A O 1
ATOM 798 N N . ALA A 1 101 ? 6.314 3.178 12.926 1.00 96.19 101 ALA A N 1
ATOM 799 C CA . ALA A 1 101 ? 7.492 2.684 13.644 1.00 96.19 101 ALA A CA 1
ATOM 800 C C . ALA A 1 101 ? 8.094 1.402 13.030 1.00 96.19 101 ALA A C 1
ATOM 802 O O . ALA A 1 101 ? 9.303 1.184 13.087 1.00 96.19 101 ALA A O 1
ATOM 803 N N . THR A 1 102 ? 7.265 0.534 12.442 1.00 96.19 102 THR A N 1
ATOM 804 C CA . THR A 1 102 ? 7.728 -0.701 11.784 1.00 96.19 102 THR A CA 1
ATOM 805 C C . THR A 1 102 ? 8.407 -0.410 10.445 1.00 96.19 102 THR A C 1
ATOM 807 O O . THR A 1 102 ? 9.380 -1.079 10.097 1.00 96.19 102 THR A O 1
ATOM 810 N N . ILE A 1 103 ? 7.916 0.591 9.710 1.00 95.19 103 ILE A N 1
ATOM 811 C CA . ILE A 1 103 ? 8.439 1.010 8.404 1.00 95.19 103 ILE A CA 1
ATOM 812 C C . ILE A 1 103 ? 9.899 1.454 8.501 1.00 95.19 103 ILE A C 1
ATOM 814 O O . ILE A 1 103 ? 10.703 1.118 7.631 1.00 95.19 103 ILE A O 1
ATOM 818 N N . ASP A 1 104 ? 10.274 2.138 9.581 1.00 93.62 104 ASP A N 1
ATOM 819 C CA . ASP A 1 104 ? 11.659 2.566 9.802 1.00 93.62 104 ASP A CA 1
ATOM 820 C C . ASP A 1 104 ? 12.647 1.403 9.943 1.00 93.62 104 ASP A C 1
ATOM 822 O O . ASP A 1 104 ? 13.831 1.561 9.645 1.00 93.62 104 ASP A O 1
ATOM 826 N N . GLY A 1 105 ? 12.163 0.222 10.336 1.00 92.50 105 GLY A N 1
ATOM 827 C CA . GLY A 1 105 ? 12.955 -1.002 10.418 1.00 92.50 105 GLY A CA 1
ATOM 828 C C . GLY A 1 105 ? 13.059 -1.794 9.111 1.00 92.50 105 GLY A C 1
ATOM 829 O O . GLY A 1 105 ? 13.681 -2.857 9.116 1.00 92.50 105 GLY A O 1
ATOM 830 N N . ILE A 1 106 ? 12.444 -1.348 8.007 1.00 92.88 106 ILE A N 1
ATOM 831 C CA . ILE A 1 106 ? 12.491 -2.059 6.720 1.00 92.88 106 ILE A CA 1
ATOM 832 C C . ILE A 1 106 ? 13.814 -1.738 5.999 1.00 92.88 106 ILE A C 1
ATOM 834 O O . ILE A 1 106 ? 14.058 -0.577 5.670 1.00 92.88 106 ILE A O 1
ATOM 838 N N . PRO A 1 107 ? 14.671 -2.743 5.714 1.00 89.88 107 PRO A N 1
ATOM 839 C CA . PRO A 1 107 ? 15.997 -2.498 5.144 1.00 89.88 107 PRO A CA 1
ATOM 840 C C . PRO A 1 107 ? 15.991 -2.239 3.630 1.00 89.88 107 PRO A C 1
ATOM 842 O O . PRO A 1 107 ? 16.848 -1.508 3.139 1.00 89.88 107 PRO A O 1
ATOM 845 N N . SER A 1 108 ? 15.062 -2.837 2.872 1.00 89.50 108 SER A N 1
ATOM 846 C CA . SER A 1 108 ? 14.930 -2.562 1.434 1.00 89.50 108 SER A CA 1
ATOM 847 C C . SER A 1 108 ? 14.248 -1.214 1.231 1.00 89.50 108 SER A C 1
ATOM 849 O O . SER A 1 108 ? 13.179 -0.962 1.786 1.00 89.5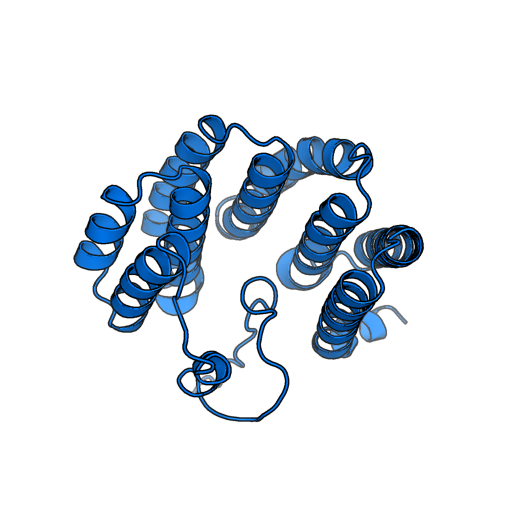0 108 SER A O 1
ATOM 851 N N . LYS A 1 109 ? 14.851 -0.362 0.396 1.00 93.38 109 LYS A N 1
ATOM 852 C CA . LYS A 1 109 ? 14.290 0.948 0.056 1.00 93.38 109 LYS A CA 1
ATOM 853 C C . LYS A 1 109 ? 12.937 0.808 -0.641 1.00 93.38 109 LYS A C 1
ATOM 855 O O . LYS A 1 109 ? 12.007 1.543 -0.333 1.00 93.38 109 LYS A O 1
ATOM 860 N N . GLU A 1 110 ? 12.823 -0.132 -1.568 1.00 89.75 110 GLU A N 1
ATOM 861 C CA . GLU A 1 110 ? 11.622 -0.374 -2.363 1.00 89.75 110 GLU A CA 1
ATOM 862 C C . GLU A 1 110 ? 10.473 -0.879 -1.488 1.00 89.75 110 GLU A C 1
ATOM 864 O O . GLU A 1 110 ? 9.360 -0.361 -1.569 1.00 89.75 110 GLU A O 1
ATOM 869 N N . ASP A 1 111 ? 10.749 -1.836 -0.601 1.00 88.38 111 ASP A N 1
ATOM 870 C CA . ASP A 1 111 ? 9.753 -2.354 0.338 1.00 88.38 111 ASP A CA 1
ATOM 871 C C . ASP A 1 111 ? 9.365 -1.309 1.394 1.00 88.38 111 ASP A C 1
ATOM 873 O O . ASP A 1 111 ? 8.198 -1.238 1.794 1.00 88.38 111 ASP A O 1
ATOM 877 N N . LYS A 1 112 ? 10.314 -0.455 1.807 1.00 94.00 112 LYS A N 1
ATOM 878 C CA . LYS A 1 112 ? 10.032 0.693 2.673 1.00 94.00 112 LYS A CA 1
ATOM 879 C C . LYS A 1 112 ? 9.069 1.656 1.982 1.00 94.00 112 LYS A C 1
ATOM 881 O O . LYS A 1 112 ? 8.000 1.919 2.525 1.00 94.00 112 LYS A O 1
ATOM 886 N N . LEU A 1 113 ? 9.386 2.096 0.761 1.00 93.06 113 LEU A N 1
ATOM 887 C CA . LEU A 1 113 ? 8.520 2.976 -0.033 1.00 93.06 113 LEU A CA 1
ATOM 888 C C . LEU A 1 113 ? 7.138 2.355 -0.260 1.00 93.06 113 LEU A C 1
ATOM 890 O O . LEU A 1 113 ? 6.128 3.049 -0.184 1.00 93.06 113 LEU A O 1
ATOM 894 N N . PHE A 1 114 ? 7.064 1.044 -0.499 1.00 91.12 114 PHE A N 1
ATOM 895 C CA . PHE A 1 114 ? 5.787 0.350 -0.660 1.00 91.12 114 PHE A CA 1
ATOM 896 C C . PHE A 1 114 ? 4.914 0.478 0.595 1.00 91.12 114 PHE A C 1
ATOM 898 O O . PHE A 1 114 ? 3.743 0.862 0.510 1.00 91.12 114 PHE A O 1
ATOM 905 N N . ALA A 1 115 ? 5.490 0.199 1.766 1.00 89.06 115 ALA A N 1
ATOM 906 C CA . ALA A 1 115 ? 4.794 0.321 3.040 1.00 89.06 115 ALA A CA 1
ATOM 907 C C . ALA A 1 115 ? 4.453 1.785 3.383 1.00 89.06 115 ALA A C 1
ATOM 909 O O . ALA A 1 115 ? 3.386 2.060 3.929 1.00 89.06 115 ALA A O 1
ATOM 910 N N . GLU A 1 116 ? 5.300 2.742 3.003 1.00 96.19 116 GLU A N 1
ATOM 911 C CA . GLU A 1 116 ? 5.041 4.175 3.164 1.00 96.19 116 GLU A CA 1
ATOM 912 C C . GLU A 1 116 ? 3.863 4.663 2.306 1.00 96.19 116 GLU A C 1
ATOM 914 O O . GLU A 1 116 ? 3.041 5.446 2.788 1.00 96.19 116 GLU A O 1
ATOM 919 N N . ILE A 1 117 ? 3.713 4.172 1.067 1.00 93.00 117 ILE A N 1
ATOM 920 C CA . ILE A 1 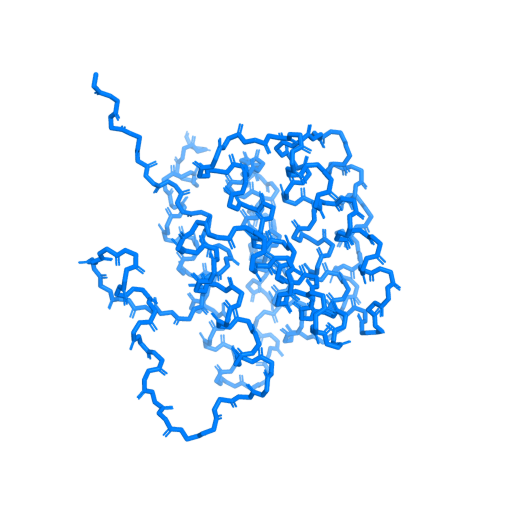117 ? 2.529 4.476 0.243 1.00 93.00 117 ILE A CA 1
ATOM 921 C C . ILE A 1 117 ? 1.267 3.908 0.905 1.00 93.00 117 ILE A C 1
ATOM 923 O O . ILE A 1 117 ? 0.239 4.586 0.957 1.00 93.00 117 ILE A O 1
ATOM 927 N N . GLN A 1 118 ? 1.334 2.688 1.449 1.00 91.75 118 GLN A N 1
ATOM 928 C CA . GLN A 1 118 ? 0.220 2.098 2.196 1.00 91.75 118 GLN A CA 1
ATOM 929 C C . GLN A 1 118 ? -0.125 2.923 3.446 1.00 91.75 118 GLN A C 1
ATOM 931 O O . GLN A 1 118 ? -1.301 3.170 3.716 1.00 91.75 118 GLN A O 1
ATOM 936 N N . LEU A 1 119 ? 0.876 3.395 4.192 1.00 94.44 119 LEU A N 1
ATOM 937 C CA . LEU A 1 119 ? 0.664 4.280 5.336 1.00 94.44 119 LEU A CA 1
ATOM 938 C C . LEU A 1 119 ? 0.013 5.600 4.906 1.00 94.44 119 LEU A C 1
ATOM 940 O O . LEU A 1 119 ? -0.907 6.064 5.576 1.00 94.44 119 LEU A O 1
ATOM 944 N N . ALA A 1 120 ? 0.450 6.198 3.797 1.00 94.81 120 ALA A N 1
ATOM 945 C CA . ALA A 1 120 ? -0.132 7.433 3.277 1.00 94.81 120 ALA A CA 1
ATOM 946 C C . ALA A 1 120 ? -1.609 7.277 2.893 1.00 94.81 120 ALA A C 1
ATOM 948 O O . ALA A 1 120 ? -2.402 8.190 3.141 1.00 94.81 120 ALA A O 1
ATOM 949 N N . ASP A 1 121 ? -1.970 6.129 2.323 1.00 91.56 121 ASP A N 1
ATOM 950 C CA . ASP A 1 121 ? -3.348 5.759 2.006 1.00 91.56 121 ASP A CA 1
ATOM 951 C C . ASP A 1 121 ? -4.210 5.707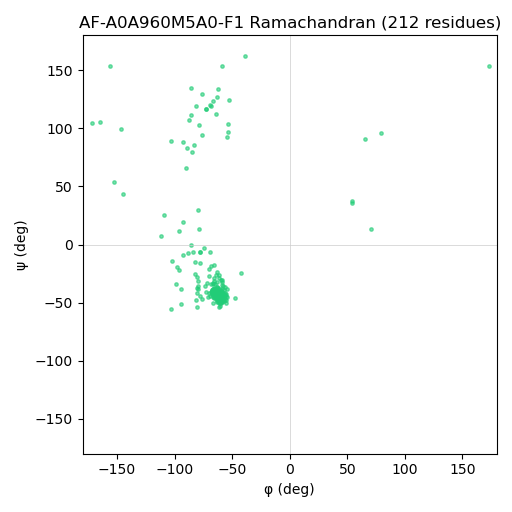 3.278 1.00 91.56 121 ASP A C 1
ATOM 953 O O . ASP A 1 121 ? -5.192 6.434 3.408 1.00 91.56 121 ASP A O 1
ATOM 957 N N . LEU A 1 122 ? -3.767 4.955 4.292 1.00 91.69 122 LEU A N 1
ATOM 958 C CA . LEU A 1 122 ? -4.459 4.841 5.583 1.00 91.69 122 LEU A CA 1
ATOM 959 C C . LEU A 1 122 ? -4.560 6.191 6.304 1.00 91.69 122 LEU A C 1
ATOM 961 O O . LEU A 1 122 ? -5.627 6.567 6.798 1.00 91.69 122 LEU A O 1
ATOM 965 N N . LYS A 1 123 ? -3.466 6.964 6.317 1.00 94.88 123 LYS A N 1
ATOM 966 C CA . LYS A 1 123 ? -3.442 8.308 6.901 1.00 94.88 123 LYS A CA 1
ATOM 967 C C . LYS A 1 123 ? -4.420 9.239 6.201 1.00 94.88 123 LYS A C 1
ATOM 969 O O . LYS A 1 123 ? -4.918 10.133 6.863 1.00 94.88 123 LYS A O 1
ATOM 974 N N . HIS A 1 124 ? -4.776 9.041 4.930 1.00 93.50 124 HIS A N 1
ATOM 975 C CA . HIS A 1 124 ? -5.758 9.909 4.272 1.00 93.50 124 HIS A CA 1
ATOM 976 C C . HIS A 1 124 ? -7.113 9.921 4.996 1.00 93.50 124 HIS A C 1
ATOM 978 O O . HIS A 1 124 ? -7.778 10.957 5.051 1.00 93.50 124 HIS A O 1
ATOM 984 N N . PHE A 1 125 ? -7.514 8.788 5.573 1.00 91.19 125 PHE A N 1
ATOM 985 C CA . PHE A 1 125 ? -8.785 8.655 6.285 1.00 91.19 125 PHE A CA 1
ATOM 986 C C . PHE A 1 125 ? -8.718 9.167 7.729 1.00 91.19 125 PHE A C 1
ATOM 988 O O . PHE A 1 125 ? -9.737 9.585 8.272 1.00 91.19 125 PHE A O 1
ATOM 995 N N . ILE A 1 126 ? -7.527 9.176 8.333 1.00 93.00 126 ILE A N 1
ATOM 996 C CA . ILE A 1 126 ? -7.303 9.592 9.726 1.00 93.00 126 ILE A CA 1
ATOM 997 C C . ILE A 1 126 ? -6.908 11.076 9.803 1.00 93.00 126 ILE A C 1
ATOM 999 O O . ILE A 1 126 ? -7.501 11.848 10.551 1.00 93.00 126 ILE A O 1
ATOM 1003 N N . ASP A 1 127 ? -5.909 11.475 9.016 1.00 93.44 127 ASP A N 1
ATOM 1004 C CA . ASP A 1 127 ? -5.355 12.823 8.908 1.00 93.44 127 ASP A CA 1
ATOM 1005 C C . ASP A 1 127 ? -4.874 13.100 7.468 1.00 93.44 127 ASP A C 1
ATOM 1007 O O . ASP A 1 127 ? -3.761 12.758 7.042 1.00 93.44 127 ASP A O 1
ATOM 1011 N N . LYS A 1 128 ? -5.726 13.798 6.710 1.00 93.88 128 LYS A N 1
ATOM 1012 C CA . LYS A 1 128 ? -5.453 14.180 5.318 1.00 93.88 128 LYS A CA 1
ATOM 1013 C C . LYS A 1 128 ? -4.198 15.036 5.157 1.00 93.88 128 LYS A C 1
ATOM 1015 O O . LYS A 1 128 ? -3.561 14.954 4.105 1.00 93.88 128 LYS A O 1
ATOM 1020 N N . ALA A 1 129 ? -3.856 15.875 6.135 1.00 95.00 129 ALA A N 1
ATOM 1021 C CA . ALA A 1 129 ? -2.675 16.727 6.046 1.00 95.00 129 ALA A CA 1
ATOM 1022 C C . ALA A 1 129 ? -1.403 15.882 6.173 1.00 95.00 129 ALA A C 1
ATOM 1024 O O . ALA A 1 129 ? -0.513 15.994 5.328 1.00 95.00 129 ALA A O 1
ATOM 1025 N N . ALA A 1 130 ? -1.369 14.962 7.141 1.00 93.44 130 ALA A N 1
ATOM 1026 C CA . ALA A 1 130 ? -0.257 14.028 7.314 1.00 93.44 130 ALA A CA 1
ATOM 1027 C C . ALA A 1 130 ? -0.050 13.131 6.079 1.00 93.44 130 ALA A C 1
ATOM 1029 O O . ALA A 1 130 ? 1.082 12.946 5.636 1.00 93.44 130 ALA A O 1
ATOM 1030 N N . SER A 1 131 ? -1.137 12.634 5.475 1.00 94.19 131 SER A N 1
ATOM 1031 C CA . SER A 1 131 ? -1.086 11.876 4.212 1.00 94.19 131 SER A CA 1
ATOM 1032 C C . SER A 1 131 ? -0.449 12.681 3.072 1.00 94.19 131 SER A C 1
ATOM 1034 O O . SER A 1 131 ? 0.448 12.191 2.383 1.00 94.19 131 SER A O 1
ATOM 1036 N N . LYS A 1 132 ? -0.857 13.946 2.893 1.00 94.25 132 LYS A N 1
ATOM 1037 C CA . LYS A 1 132 ? -0.304 14.823 1.848 1.00 94.25 132 LYS A CA 1
ATOM 1038 C C . LYS A 1 132 ? 1.183 15.104 2.048 1.00 94.25 132 LYS A C 1
ATOM 1040 O O . LYS A 1 132 ? 1.935 15.049 1.078 1.00 94.25 132 LYS A O 1
ATOM 1045 N N . GLU A 1 133 ? 1.605 15.402 3.273 1.00 95.31 133 GLU A N 1
ATOM 1046 C CA . GLU A 1 133 ? 3.018 15.653 3.580 1.00 95.31 133 GLU A CA 1
ATOM 1047 C C . GLU A 1 133 ? 3.883 14.412 3.359 1.00 95.31 133 GLU A C 1
ATOM 1049 O O . GLU A 1 133 ? 4.976 14.510 2.802 1.00 95.31 133 GLU A O 1
ATOM 1054 N N . LEU A 1 134 ? 3.373 13.235 3.720 1.00 95.44 134 LEU A N 1
ATOM 1055 C CA . LEU A 1 134 ? 4.060 11.973 3.477 1.00 95.44 134 LEU A CA 1
ATOM 1056 C C . LEU A 1 134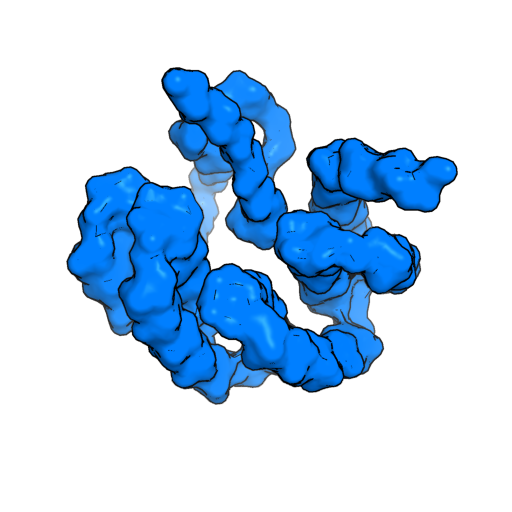 ? 4.219 11.701 1.967 1.00 95.44 134 LEU A C 1
ATOM 1058 O O . LEU A 1 134 ? 5.314 11.393 1.503 1.00 95.44 134 LEU A O 1
ATOM 1062 N N . LEU A 1 135 ? 3.176 11.925 1.163 1.00 94.56 135 LEU A N 1
ATOM 1063 C CA . LEU A 1 135 ? 3.248 11.720 -0.291 1.00 94.56 135 LEU A CA 1
ATOM 1064 C C . LEU A 1 135 ? 4.181 12.692 -1.011 1.00 94.56 135 LEU A C 1
ATOM 1066 O O . LEU A 1 135 ? 4.824 12.293 -1.981 1.00 94.56 135 LEU A O 1
ATOM 1070 N N . LYS A 1 136 ? 4.300 13.939 -0.539 1.00 94.81 136 LYS A N 1
ATOM 1071 C CA . LYS A 1 136 ? 5.288 14.890 -1.078 1.00 94.81 136 LYS A CA 1
ATOM 1072 C C . LYS A 1 136 ? 6.722 14.368 -0.954 1.00 94.81 136 LYS A C 1
ATOM 1074 O O . LYS A 1 136 ? 7.547 14.701 -1.799 1.00 94.81 136 LYS A O 1
ATOM 1079 N N . LYS A 1 137 ? 7.006 13.566 0.077 1.00 94.00 137 LYS A N 1
ATOM 1080 C CA . LYS A 1 137 ? 8.318 12.941 0.294 1.00 94.00 137 LYS A CA 1
ATOM 1081 C C . LYS A 1 137 ? 8.490 11.678 -0.551 1.00 94.00 137 LYS A C 1
ATOM 1083 O O . LYS A 1 137 ? 9.479 11.559 -1.261 1.00 94.00 137 LYS A O 1
ATOM 1088 N N . ILE A 1 138 ? 7.497 10.787 -0.540 1.00 94.81 138 ILE A N 1
ATOM 1089 C CA . ILE A 1 138 ? 7.577 9.472 -1.200 1.00 94.81 138 ILE A CA 1
ATOM 1090 C C . ILE A 1 138 ? 7.603 9.582 -2.728 1.00 94.81 138 ILE A C 1
ATOM 1092 O O . ILE A 1 138 ? 8.321 8.835 -3.389 1.00 94.81 138 ILE A O 1
ATOM 1096 N N . GLN A 1 139 ? 6.805 10.476 -3.321 1.00 93.00 139 GLN A N 1
ATOM 1097 C CA . GLN A 1 139 ? 6.635 10.497 -4.779 1.00 93.00 139 GLN A CA 1
ATOM 1098 C C . GLN A 1 139 ? 7.951 10.719 -5.540 1.00 93.00 139 GLN A C 1
ATOM 1100 O O . GLN A 1 139 ? 8.257 9.897 -6.403 1.00 93.00 139 GLN A O 1
ATOM 1105 N N . PRO A 1 140 ? 8.776 11.735 -5.217 1.00 94.44 140 PRO A N 1
ATOM 1106 C CA . PRO A 1 140 ? 10.093 11.885 -5.834 1.00 94.44 140 PRO A CA 1
ATOM 1107 C C . PRO A 1 140 ? 10.985 10.649 -5.671 1.00 94.44 140 PRO A C 1
ATOM 1109 O O . PRO A 1 140 ? 11.711 10.285 -6.596 1.00 94.44 140 PRO A O 1
ATOM 1112 N N . GLU A 1 141 ? 10.914 9.973 -4.523 1.00 96.31 141 GLU A N 1
ATOM 1113 C CA . GLU A 1 141 ? 11.713 8.774 -4.273 1.00 96.31 141 GLU A CA 1
ATOM 1114 C C . GLU A 1 141 ? 11.291 7.599 -5.154 1.00 96.31 141 GLU A C 1
ATOM 1116 O O . GLU A 1 141 ? 12.159 6.953 -5.742 1.00 96.31 141 GLU A O 1
ATOM 1121 N N . VAL A 1 142 ? 9.986 7.375 -5.333 1.00 94.50 142 VAL A N 1
ATOM 1122 C CA . VAL A 1 142 ? 9.465 6.363 -6.268 1.00 94.50 142 VAL A CA 1
ATOM 1123 C C . VAL A 1 142 ? 9.943 6.646 -7.693 1.00 94.50 142 VAL A C 1
ATOM 1125 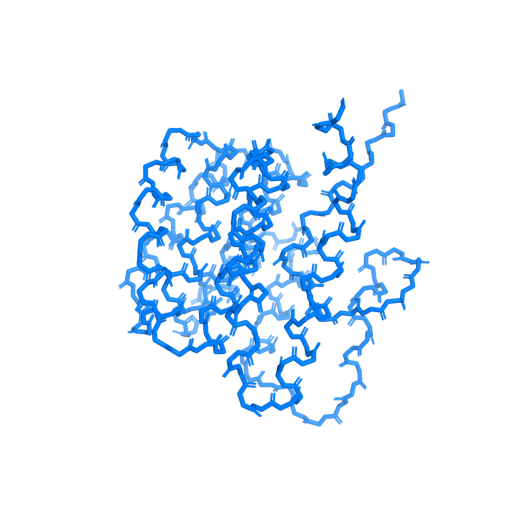O O . VAL A 1 142 ? 10.388 5.739 -8.393 1.00 94.50 142 VAL A O 1
ATOM 1128 N N . TRP A 1 143 ? 9.926 7.913 -8.109 1.00 90.69 143 TRP A N 1
ATOM 1129 C CA . TRP A 1 143 ? 10.377 8.336 -9.440 1.00 90.69 143 TRP A CA 1
ATOM 1130 C C . TRP A 1 143 ? 11.894 8.187 -9.632 1.00 90.69 143 TRP A C 1
ATOM 1132 O O . TRP A 1 143 ? 12.375 8.159 -10.765 1.00 90.69 143 TRP A O 1
ATOM 1142 N N . SER A 1 144 ? 12.654 8.072 -8.541 1.00 93.56 144 SER A N 1
ATOM 1143 C CA . SER A 1 144 ? 14.103 7.841 -8.562 1.00 93.56 144 SER A CA 1
ATOM 1144 C C . SER A 1 144 ? 14.498 6.359 -8.593 1.00 93.56 144 SER A C 1
ATOM 1146 O O . SER A 1 144 ? 15.680 6.052 -8.746 1.00 93.56 144 SER A O 1
ATOM 1148 N N . ILE A 1 145 ? 13.541 5.431 -8.450 1.00 94.62 145 ILE A N 1
ATOM 1149 C CA . ILE A 1 145 ? 13.830 3.994 -8.504 1.00 94.62 145 ILE A CA 1
ATOM 1150 C C . ILE A 1 145 ? 14.284 3.614 -9.915 1.00 94.62 145 ILE A C 1
ATOM 1152 O O . ILE A 1 145 ? 13.588 3.852 -10.903 1.00 94.62 145 ILE A O 1
ATOM 1156 N N . VAL A 1 146 ? 15.473 3.014 -9.992 1.00 93.81 146 VAL A N 1
ATOM 1157 C CA . VAL A 1 146 ? 16.130 2.651 -11.256 1.00 93.81 146 VAL A CA 1
ATOM 1158 C C . VAL A 1 146 ? 15.553 1.362 -11.838 1.00 93.81 146 VAL A C 1
ATOM 1160 O O . VAL A 1 146 ? 15.397 1.254 -13.049 1.00 93.81 146 VAL A O 1
ATOM 1163 N N . ASN A 1 147 ? 15.235 0.378 -10.991 1.00 93.56 147 ASN A N 1
ATOM 1164 C CA . ASN A 1 147 ? 14.702 -0.900 -11.452 1.00 93.56 147 ASN A CA 1
ATOM 1165 C C . ASN A 1 147 ? 13.243 -0.729 -11.929 1.00 93.56 147 ASN A C 1
ATOM 1167 O O . ASN A 1 147 ? 12.379 -0.428 -11.102 1.00 93.56 147 ASN A O 1
ATOM 1171 N N . PRO A 1 148 ? 12.932 -0.959 -13.220 1.00 93.75 148 PRO A N 1
ATOM 1172 C CA . PRO A 1 148 ? 11.581 -0.773 -13.749 1.00 93.75 148 PRO A CA 1
ATOM 1173 C C . PRO A 1 148 ? 10.556 -1.762 -13.168 1.00 93.75 148 PRO A C 1
ATOM 1175 O O . PRO A 1 148 ? 9.380 -1.419 -13.036 1.00 93.75 148 PRO A O 1
ATOM 1178 N N . GLU A 1 149 ? 10.970 -2.968 -12.761 1.00 91.06 149 GLU A N 1
ATOM 1179 C CA . GLU A 1 149 ? 10.074 -3.950 -12.124 1.00 91.06 149 GLU A CA 1
ATOM 1180 C C . GLU A 1 149 ? 9.572 -3.442 -10.763 1.00 91.06 149 GLU A C 1
ATOM 1182 O O . GLU A 1 149 ? 8.387 -3.565 -10.444 1.00 91.06 149 GLU A O 1
ATOM 1187 N N . GLU A 1 150 ? 10.461 -2.813 -9.993 1.00 88.81 150 GLU A N 1
ATOM 1188 C CA . GLU A 1 150 ? 10.152 -2.262 -8.670 1.00 88.81 150 GLU A CA 1
ATOM 1189 C C . GLU A 1 150 ? 9.458 -0.905 -8.756 1.00 88.81 150 GLU A C 1
ATOM 1191 O O . GLU A 1 150 ? 8.466 -0.655 -8.068 1.00 88.81 150 GLU A O 1
ATOM 1196 N N . ARG A 1 151 ? 9.923 -0.037 -9.660 1.00 94.19 151 ARG A N 1
ATOM 1197 C CA . ARG A 1 151 ? 9.290 1.258 -9.914 1.00 94.19 151 ARG A CA 1
ATOM 1198 C C . ARG A 1 151 ? 7.847 1.081 -10.376 1.00 94.19 151 ARG A C 1
ATOM 1200 O O . ARG A 1 151 ? 6.966 1.738 -9.834 1.00 94.19 151 ARG A O 1
ATOM 1207 N N . SER A 1 152 ? 7.580 0.178 -11.324 1.00 91.56 152 SER A N 1
ATOM 1208 C CA . SER A 1 152 ? 6.209 -0.079 -11.794 1.00 91.56 152 SER A CA 1
ATOM 1209 C C . SER A 1 152 ? 5.296 -0.578 -10.670 1.00 91.56 152 SER A C 1
ATOM 1211 O O . SER A 1 152 ? 4.168 -0.102 -10.562 1.00 91.56 152 SER A O 1
ATOM 1213 N N . ARG A 1 153 ? 5.790 -1.456 -9.783 1.00 89.94 153 ARG A N 1
ATOM 1214 C CA . ARG A 1 153 ? 5.060 -1.920 -8.587 1.00 89.94 153 ARG A CA 1
ATOM 1215 C C . ARG A 1 153 ? 4.612 -0.747 -7.706 1.00 89.94 153 ARG A C 1
ATOM 1217 O O . ARG A 1 153 ? 3.452 -0.682 -7.305 1.00 89.94 153 ARG A O 1
ATOM 1224 N N . LEU A 1 154 ? 5.522 0.184 -7.422 1.00 90.69 154 LEU A N 1
ATOM 1225 C CA . LEU A 1 154 ? 5.252 1.364 -6.594 1.00 90.69 154 LEU A CA 1
ATOM 1226 C C . LEU A 1 154 ? 4.334 2.372 -7.298 1.00 90.69 154 LEU A C 1
ATOM 1228 O O . LEU A 1 154 ? 3.414 2.908 -6.679 1.00 90.69 154 LEU A O 1
ATOM 1232 N N . LEU A 1 155 ? 4.544 2.607 -8.596 1.00 93.25 155 LEU A N 1
ATOM 1233 C CA . LEU A 1 155 ? 3.725 3.520 -9.391 1.00 93.25 155 LEU A CA 1
ATOM 1234 C C . LEU A 1 155 ? 2.271 3.042 -9.498 1.00 93.25 155 LEU A C 1
ATOM 1236 O O . LEU A 1 155 ? 1.371 3.849 -9.292 1.00 93.25 155 LEU A O 1
ATOM 1240 N N . ILE A 1 156 ? 2.022 1.742 -9.707 1.00 90.19 156 ILE A N 1
ATOM 1241 C CA . ILE A 1 156 ? 0.657 1.179 -9.696 1.00 90.19 156 ILE A CA 1
ATOM 1242 C C . ILE A 1 156 ? -0.044 1.486 -8.366 1.00 90.19 156 ILE A C 1
ATOM 1244 O O . ILE A 1 156 ? -1.208 1.887 -8.352 1.00 90.19 156 ILE A O 1
ATOM 1248 N N . ARG A 1 157 ? 0.667 1.361 -7.238 1.00 88.62 157 ARG A N 1
ATOM 1249 C CA . ARG A 1 157 ? 0.102 1.684 -5.923 1.00 88.62 157 ARG A CA 1
ATOM 1250 C C . ARG A 1 157 ? -0.196 3.180 -5.771 1.00 88.62 157 ARG A C 1
ATOM 1252 O O . ARG A 1 157 ? -1.221 3.528 -5.187 1.00 88.62 157 ARG A O 1
ATOM 1259 N N . LEU A 1 158 ? 0.657 4.055 -6.306 1.00 92.75 158 LEU A N 1
ATOM 1260 C CA . LEU A 1 158 ? 0.395 5.497 -6.342 1.00 92.75 158 LEU A CA 1
ATOM 1261 C C . LEU A 1 158 ? -0.829 5.835 -7.199 1.00 92.75 158 LEU A C 1
ATOM 1263 O O . LEU A 1 158 ? -1.671 6.595 -6.732 1.00 92.75 158 LEU A O 1
ATOM 1267 N N . VAL A 1 159 ? -0.970 5.239 -8.391 1.00 91.44 159 VAL A N 1
ATOM 1268 C CA . VAL A 1 159 ? -2.164 5.418 -9.240 1.00 91.44 159 VAL A CA 1
ATOM 1269 C C . VAL A 1 159 ? -3.418 5.062 -8.455 1.00 91.44 159 VAL A C 1
ATOM 1271 O O . VAL A 1 159 ? -4.402 5.798 -8.477 1.00 91.44 159 VAL A O 1
ATOM 1274 N N . ALA A 1 160 ? -3.384 3.946 -7.734 1.00 87.38 160 ALA A N 1
ATOM 1275 C CA . ALA A 1 160 ? -4.545 3.484 -7.004 1.00 87.38 160 ALA A CA 1
ATOM 1276 C C . ALA A 1 160 ? -4.903 4.415 -5.834 1.00 87.38 160 ALA A C 1
ATOM 1278 O O . ALA A 1 160 ? -6.066 4.771 -5.676 1.00 87.38 160 ALA A O 1
ATOM 1279 N N . LEU A 1 161 ? -3.911 4.916 -5.090 1.00 88.06 161 LEU A N 1
ATOM 1280 C CA . LEU A 1 161 ? -4.122 5.949 -4.070 1.00 88.06 161 LEU A CA 1
ATOM 1281 C C . LEU A 1 161 ? -4.715 7.232 -4.678 1.00 88.06 161 LEU A C 1
ATOM 1283 O O . LEU A 1 161 ? -5.625 7.838 -4.109 1.00 88.06 161 LEU A O 1
ATOM 1287 N N . GLU A 1 162 ? -4.202 7.667 -5.827 1.00 91.25 162 GLU A N 1
ATOM 1288 C CA . GLU A 1 162 ? -4.640 8.894 -6.498 1.00 91.25 162 GLU A CA 1
ATOM 1289 C C . GLU A 1 162 ? -6.079 8.775 -7.020 1.00 91.25 162 GLU A C 1
ATOM 1291 O O . GLU A 1 162 ? -6.857 9.718 -6.867 1.00 91.25 162 GLU A O 1
ATOM 1296 N N . LEU A 1 163 ? -6.467 7.611 -7.550 1.00 85.69 163 LEU A N 1
ATOM 1297 C CA . LEU A 1 163 ? -7.816 7.347 -8.062 1.00 85.69 163 LEU A CA 1
ATOM 1298 C C . LEU A 1 163 ? -8.831 7.017 -6.964 1.00 85.69 163 LEU A C 1
ATOM 1300 O O . LEU A 1 163 ? -9.892 7.638 -6.899 1.00 85.69 163 LEU A O 1
ATOM 1304 N N . GLU A 1 164 ? -8.526 6.035 -6.117 1.00 83.06 164 GLU A N 1
ATOM 1305 C CA . GLU A 1 164 ? -9.481 5.444 -5.172 1.00 83.06 164 GLU A CA 1
ATOM 1306 C C . GLU A 1 164 ? -9.640 6.313 -3.919 1.00 83.06 164 GLU A C 1
ATOM 1308 O O . GLU A 1 164 ? -10.756 6.486 -3.417 1.00 83.06 164 GLU A O 1
ATOM 1313 N N . THR A 1 165 ? -8.538 6.910 -3.452 1.00 82.19 165 THR A N 1
ATOM 1314 C CA . THR A 1 165 ? -8.483 7.617 -2.167 1.00 82.19 165 THR A CA 1
ATOM 1315 C C . THR A 1 165 ? -8.515 9.134 -2.342 1.00 82.19 165 THR A C 1
ATOM 1317 O O . THR A 1 165 ? -9.388 9.801 -1.786 1.00 82.19 165 THR A O 1
ATOM 1320 N N . GLN A 1 166 ? -7.599 9.708 -3.129 1.00 84.50 166 GLN A N 1
ATOM 1321 C CA . GLN A 1 166 ? -7.526 11.167 -3.310 1.00 84.50 166 GLN A CA 1
ATOM 1322 C C . GLN A 1 166 ? -8.540 11.708 -4.315 1.00 84.50 166 GLN A C 1
ATOM 1324 O O . GLN A 1 166 ? -8.945 12.866 -4.191 1.00 84.50 166 GLN A O 1
ATOM 1329 N N . ARG A 1 167 ? -8.939 10.879 -5.288 1.00 86.62 167 ARG A N 1
ATOM 1330 C CA . ARG A 1 167 ? -9.735 11.269 -6.460 1.00 86.62 167 ARG A CA 1
ATOM 1331 C C . ARG A 1 167 ? -9.110 12.436 -7.235 1.00 86.62 167 ARG A C 1
ATOM 1333 O O . ARG A 1 167 ? -9.817 13.308 -7.736 1.00 86.62 167 ARG A O 1
ATOM 1340 N N . ASP A 1 168 ? -7.782 12.452 -7.320 1.00 89.81 168 ASP A N 1
ATOM 1341 C CA . ASP A 1 168 ? -7.013 13.442 -8.077 1.00 89.81 168 ASP A CA 1
ATOM 1342 C C . ASP A 1 168 ? -6.749 12.909 -9.491 1.00 89.81 168 ASP A C 1
ATOM 1344 O O . ASP A 1 168 ? -5.762 12.221 -9.752 1.00 89.81 168 ASP A O 1
ATOM 1348 N N . ILE A 1 169 ? -7.690 13.183 -10.399 1.00 89.56 169 ILE A N 1
ATOM 1349 C CA . ILE A 1 169 ? -7.710 12.595 -11.745 1.00 89.56 169 ILE A CA 1
ATOM 1350 C C . ILE A 1 169 ? -6.533 13.082 -12.596 1.00 89.56 169 ILE A C 1
ATOM 1352 O O . ILE A 1 169 ? -5.922 12.288 -13.309 1.00 89.56 169 ILE A O 1
ATOM 1356 N N . GLU A 1 170 ? -6.196 14.370 -12.531 1.00 91.19 170 GLU A N 1
ATOM 1357 C CA . GLU A 1 170 ? -5.116 14.937 -13.347 1.00 91.19 170 GLU A CA 1
ATOM 1358 C C . GLU A 1 170 ? -3.756 14.395 -12.918 1.00 91.19 170 GLU A C 1
ATOM 1360 O O . GLU A 1 170 ? -2.925 14.024 -13.755 1.00 91.19 170 GLU A O 1
ATOM 1365 N N . LYS A 1 171 ? -3.553 14.255 -11.607 1.00 91.19 171 LYS A N 1
ATOM 1366 C CA . LYS A 1 171 ? -2.359 13.611 -11.077 1.00 91.19 171 LYS A CA 1
ATOM 1367 C C . LYS A 1 171 ? -2.307 12.128 -11.441 1.00 91.19 171 LYS A C 1
ATOM 1369 O O . LYS A 1 171 ? -1.284 11.680 -11.959 1.00 91.19 171 LYS A O 1
ATOM 1374 N N . ALA A 1 172 ? -3.422 11.410 -11.284 1.00 91.62 172 ALA A N 1
ATOM 1375 C CA . ALA A 1 172 ? -3.519 10.005 -11.657 1.00 91.62 172 ALA A CA 1
ATOM 1376 C C . ALA A 1 172 ? -3.187 9.780 -13.137 1.00 91.62 172 ALA A C 1
ATOM 1378 O O . ALA A 1 172 ? -2.403 8.888 -13.441 1.00 91.62 172 ALA A O 1
ATOM 1379 N N . LYS A 1 173 ? -3.700 10.603 -14.066 1.00 92.88 173 LYS A N 1
ATOM 1380 C CA . LYS A 1 173 ? -3.377 10.508 -15.506 1.00 92.88 173 LYS A CA 1
ATOM 1381 C C . LYS A 1 173 ? -1.871 10.582 -15.760 1.00 92.88 173 LYS A C 1
ATOM 1383 O O . LYS A 1 173 ? -1.342 9.772 -16.521 1.00 92.88 173 LYS A O 1
ATOM 1388 N N . LYS A 1 174 ? -1.175 11.507 -15.092 1.00 93.75 174 LYS A N 1
ATOM 1389 C CA . LYS A 1 174 ? 0.285 11.635 -15.199 1.00 93.75 174 LYS A CA 1
ATOM 1390 C C . LYS A 1 174 ? 0.997 10.385 -14.678 1.00 93.75 174 LYS A C 1
ATOM 1392 O O . LYS A 1 174 ? 1.889 9.868 -15.346 1.00 93.75 174 LYS A O 1
ATOM 1397 N N . THR A 1 175 ? 0.591 9.889 -13.511 1.00 95.19 175 THR A N 1
ATOM 1398 C CA . THR A 1 175 ? 1.180 8.686 -12.909 1.00 95.19 175 THR A CA 1
ATOM 1399 C C . THR A 1 175 ? 0.892 7.439 -13.751 1.00 95.19 175 THR A C 1
ATOM 1401 O O . THR A 1 175 ? 1.774 6.601 -13.905 1.00 95.19 175 THR A O 1
ATOM 1404 N N . ILE A 1 176 ? -0.295 7.320 -14.357 1.00 95.31 176 ILE A N 1
ATOM 1405 C CA . ILE A 1 176 ? -0.667 6.217 -15.259 1.00 95.31 176 ILE A CA 1
ATOM 1406 C C . ILE A 1 176 ? 0.254 6.175 -16.476 1.00 95.31 176 ILE A C 1
ATOM 1408 O O . ILE A 1 176 ? 0.765 5.106 -16.806 1.00 95.31 176 ILE A O 1
ATOM 1412 N N . GLU A 1 177 ? 0.481 7.316 -17.126 1.00 95.56 177 GLU A N 1
ATOM 1413 C CA . GLU A 1 177 ? 1.355 7.389 -18.299 1.00 95.56 177 GLU A CA 1
ATOM 1414 C C . GLU A 1 177 ? 2.793 6.992 -17.944 1.00 95.56 177 GLU A C 1
ATOM 1416 O O . GLU A 1 177 ? 3.381 6.118 -18.580 1.00 95.56 177 GLU A O 1
ATOM 1421 N N . GLU A 1 178 ? 3.318 7.535 -16.846 1.00 95.62 178 GLU A N 1
ATOM 1422 C CA . GLU A 1 178 ? 4.634 7.166 -16.318 1.00 95.62 178 GLU A CA 1
ATOM 1423 C C . GLU A 1 178 ? 4.722 5.666 -15.976 1.00 95.62 178 GLU A C 1
ATOM 1425 O O . GLU A 1 178 ? 5.738 5.008 -16.221 1.00 95.62 178 GLU A O 1
ATOM 1430 N N . THR A 1 179 ? 3.640 5.096 -15.436 1.00 95.38 179 THR A N 1
ATOM 1431 C CA . THR A 1 179 ? 3.548 3.664 -15.122 1.00 95.38 179 THR A CA 1
ATOM 1432 C C . THR A 1 179 ? 3.633 2.827 -16.392 1.00 95.38 179 THR A C 1
ATOM 1434 O O . THR A 1 179 ? 4.414 1.878 -16.433 1.00 95.38 179 THR A O 1
ATOM 1437 N N . ARG A 1 180 ? 2.880 3.183 -17.443 1.00 96.50 180 ARG A N 1
ATOM 1438 C CA . ARG A 1 180 ? 2.913 2.486 -18.741 1.00 96.50 180 ARG A CA 1
ATOM 1439 C C . ARG A 1 180 ? 4.315 2.505 -19.334 1.00 96.50 180 ARG A C 1
ATOM 1441 O O . ARG A 1 180 ? 4.842 1.447 -19.667 1.00 96.50 180 ARG A O 1
ATOM 1448 N N . GLN A 1 181 ? 4.942 3.679 -19.381 1.00 96.31 181 GLN A N 1
ATOM 1449 C CA . GLN A 1 181 ? 6.310 3.832 -19.881 1.00 96.31 181 GLN A CA 1
ATOM 1450 C C . GLN A 1 181 ? 7.300 2.989 -19.072 1.00 96.31 181 GLN A C 1
ATOM 1452 O O . GLN A 1 181 ? 8.109 2.267 -19.647 1.00 96.31 181 GLN A O 1
ATOM 1457 N N . THR A 1 182 ? 7.190 2.999 -17.742 1.00 95.88 182 THR A N 1
ATOM 1458 C CA . THR A 1 182 ? 8.044 2.183 -16.867 1.00 95.88 182 THR A CA 1
ATOM 1459 C C . THR A 1 182 ? 7.876 0.683 -17.133 1.00 95.88 182 THR A C 1
ATOM 1461 O O . THR A 1 182 ? 8.869 -0.044 -17.181 1.00 95.88 182 THR A O 1
ATOM 1464 N N . ILE A 1 183 ? 6.640 0.206 -17.324 1.00 93.06 183 ILE A N 1
ATOM 1465 C CA . ILE A 1 183 ? 6.350 -1.206 -17.618 1.00 93.06 183 ILE A CA 1
ATOM 1466 C C . ILE A 1 183 ? 6.971 -1.632 -18.955 1.00 93.06 183 ILE A C 1
ATOM 1468 O O . ILE A 1 183 ? 7.477 -2.749 -19.063 1.00 93.06 183 ILE A O 1
ATOM 1472 N N . GLU A 1 184 ? 6.999 -0.752 -19.959 1.00 95.06 184 GLU A N 1
ATOM 1473 C CA . GLU A 1 184 ? 7.610 -1.048 -21.261 1.00 95.06 184 GLU A CA 1
ATOM 1474 C C . GLU A 1 184 ? 9.117 -1.343 -21.174 1.00 95.06 184 GLU A C 1
ATOM 1476 O O . GLU A 1 184 ? 9.618 -2.153 -21.955 1.00 95.06 184 GLU A O 1
ATOM 1481 N N . PHE A 1 185 ? 9.825 -0.775 -20.190 1.00 95.06 185 PHE A N 1
ATOM 1482 C CA . PHE A 1 185 ? 11.248 -1.046 -19.948 1.00 95.06 185 PHE A CA 1
ATOM 1483 C C . PHE A 1 185 ? 11.524 -2.378 -19.224 1.00 95.06 185 PHE A C 1
ATOM 1485 O O . PHE A 1 185 ? 12.687 -2.768 -19.077 1.00 95.06 185 PHE A O 1
ATOM 1492 N N . ILE A 1 186 ? 10.496 -3.103 -18.769 1.00 92.88 186 ILE A N 1
ATOM 1493 C CA . ILE A 1 186 ? 10.667 -4.405 -18.111 1.00 92.88 186 ILE A CA 1
ATOM 1494 C C . ILE A 1 186 ? 11.053 -5.464 -19.149 1.00 92.88 186 ILE A C 1
ATOM 1496 O O . ILE A 1 186 ? 10.272 -5.820 -20.029 1.00 92.88 186 ILE A O 1
ATOM 1500 N N . GLN A 1 187 ? 12.253 -6.031 -19.002 1.00 91.88 187 GLN A N 1
ATOM 1501 C CA . GLN A 1 187 ? 12.779 -7.043 -19.926 1.00 91.88 187 GLN A CA 1
ATOM 1502 C C . GLN A 1 187 ? 12.085 -8.405 -19.790 1.00 91.88 187 GLN A C 1
ATOM 1504 O O . GLN A 1 187 ? 11.937 -9.138 -20.769 1.00 91.88 187 GLN A O 1
ATOM 1509 N N . LYS A 1 188 ? 11.665 -8.778 -18.575 1.00 90.94 188 LYS A N 1
ATOM 1510 C CA . LYS A 1 188 ? 11.018 -10.069 -18.323 1.00 90.94 188 LYS A CA 1
ATOM 1511 C C . LYS A 1 188 ? 9.556 -10.013 -18.764 1.00 90.94 188 LYS A C 1
ATOM 1513 O O . LYS A 1 188 ? 8.716 -9.508 -18.020 1.00 90.94 188 LYS A O 1
ATOM 1518 N N . SER A 1 189 ? 9.245 -10.594 -19.925 1.00 86.94 189 SER A N 1
ATOM 1519 C CA . SER A 1 189 ? 7.894 -10.600 -20.521 1.00 86.9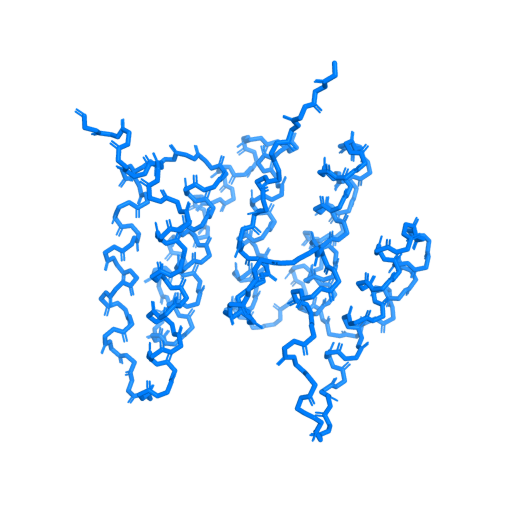4 189 SER A CA 1
ATOM 1520 C C . SER A 1 189 ? 6.796 -10.987 -19.529 1.00 86.94 189 SER A C 1
ATOM 1522 O O . SER A 1 189 ? 5.826 -10.260 -19.374 1.00 86.94 189 SER A O 1
ATOM 1524 N N . ARG A 1 190 ? 6.999 -12.055 -18.747 1.00 87.88 190 ARG A N 1
ATOM 1525 C CA . ARG A 1 190 ? 6.031 -12.481 -17.726 1.00 87.88 190 ARG A CA 1
ATOM 1526 C C . ARG A 1 190 ? 5.732 -11.395 -16.685 1.00 87.88 190 ARG A C 1
ATOM 1528 O O . ARG A 1 190 ? 4.585 -11.251 -16.282 1.00 87.88 190 ARG A O 1
ATOM 1535 N N . ILE A 1 191 ? 6.746 -10.667 -16.215 1.00 83.94 191 ILE A N 1
ATOM 1536 C CA . ILE A 1 191 ? 6.550 -9.599 -15.219 1.00 83.94 191 ILE A CA 1
ATOM 1537 C C . ILE A 1 191 ? 5.880 -8.396 -15.874 1.00 83.94 191 ILE A C 1
ATOM 1539 O O . ILE A 1 191 ? 4.959 -7.831 -15.291 1.00 83.94 191 ILE A O 1
ATOM 1543 N N . LYS A 1 192 ? 6.292 -8.051 -17.097 1.00 88.19 192 LYS A N 1
ATOM 1544 C CA . LYS A 1 192 ? 5.656 -7.007 -17.901 1.00 88.19 192 LYS A CA 1
ATOM 1545 C C . LYS A 1 192 ? 4.156 -7.268 -18.074 1.00 88.19 192 LYS A C 1
ATOM 1547 O O . LYS A 1 192 ? 3.356 -6.394 -17.755 1.00 88.19 192 LYS A O 1
ATOM 1552 N N . ASP A 1 193 ? 3.778 -8.478 -18.482 1.00 84.88 193 ASP A N 1
ATOM 1553 C CA . ASP A 1 193 ? 2.379 -8.873 -18.685 1.00 84.88 193 ASP A CA 1
ATOM 1554 C C . ASP A 1 193 ? 1.571 -8.800 -17.383 1.00 84.88 193 ASP A C 1
ATOM 1556 O O . ASP A 1 193 ? 0.440 -8.314 -17.377 1.00 84.88 193 ASP A O 1
ATOM 1560 N N . ILE A 1 194 ? 2.156 -9.246 -16.263 1.00 86.06 194 ILE A N 1
ATOM 1561 C CA . ILE A 1 194 ? 1.524 -9.144 -14.940 1.00 86.06 194 ILE A CA 1
ATOM 1562 C C . ILE A 1 194 ? 1.285 -7.674 -14.580 1.00 86.06 194 ILE A C 1
ATOM 1564 O O . ILE A 1 194 ? 0.158 -7.317 -14.248 1.00 86.06 194 ILE A O 1
ATOM 1568 N N . ARG A 1 195 ? 2.305 -6.815 -14.690 1.00 86.94 195 ARG A N 1
ATOM 1569 C CA . ARG A 1 195 ? 2.203 -5.387 -14.343 1.00 86.94 195 ARG A CA 1
ATOM 1570 C C . ARG A 1 195 ? 1.224 -4.637 -15.242 1.00 86.94 195 ARG A C 1
ATOM 1572 O O . ARG A 1 195 ? 0.457 -3.816 -14.747 1.00 86.94 195 ARG A O 1
ATOM 1579 N N . MET A 1 196 ? 1.211 -4.935 -16.541 1.00 89.12 196 MET A N 1
ATOM 1580 C CA . MET A 1 196 ? 0.249 -4.332 -17.465 1.00 89.12 196 MET A CA 1
ATOM 1581 C C . MET A 1 196 ? -1.178 -4.743 -17.106 1.00 89.12 196 MET A C 1
ATOM 1583 O O . MET A 1 196 ? -2.054 -3.894 -16.987 1.00 89.12 196 MET A O 1
ATOM 1587 N N . LYS A 1 197 ? -1.400 -6.032 -16.824 1.00 86.69 197 LYS A N 1
ATOM 1588 C CA . LYS A 1 197 ? -2.708 -6.536 -16.398 1.00 86.69 197 LYS A CA 1
ATOM 1589 C C . LYS A 1 197 ? -3.168 -5.927 -15.072 1.00 86.69 197 LYS A C 1
ATOM 1591 O O . LYS A 1 197 ? -4.351 -5.644 -14.907 1.00 86.69 197 LYS A O 1
ATOM 1596 N N . GLU A 1 198 ? -2.257 -5.739 -14.120 1.00 84.31 198 GLU A N 1
ATOM 1597 C CA . GLU A 1 198 ? -2.532 -5.042 -12.860 1.00 84.31 198 GLU A CA 1
ATOM 1598 C C . GLU A 1 198 ? -3.008 -3.607 -13.102 1.00 84.31 198 GLU A C 1
ATOM 1600 O O . GLU A 1 198 ? -4.048 -3.211 -12.570 1.00 84.31 198 GLU A O 1
ATOM 1605 N N . LEU A 1 199 ? -2.289 -2.860 -13.944 1.00 87.88 199 LEU A N 1
ATOM 1606 C CA . LEU A 1 199 ? -2.662 -1.500 -14.315 1.00 87.88 199 LEU A CA 1
ATOM 1607 C C . LEU A 1 199 ? -4.004 -1.468 -15.058 1.00 87.88 199 LEU A C 1
ATOM 1609 O O . LEU A 1 199 ? -4.888 -0.706 -14.679 1.00 87.88 199 LEU A O 1
ATOM 1613 N N . ASP A 1 200 ? -4.199 -2.316 -16.066 1.00 87.44 200 ASP A N 1
ATOM 1614 C CA . ASP A 1 200 ? -5.439 -2.366 -16.847 1.00 87.44 200 ASP A CA 1
ATOM 1615 C C . ASP A 1 200 ? -6.652 -2.707 -15.979 1.00 87.44 200 ASP A C 1
ATOM 1617 O O . ASP A 1 200 ? -7.701 -2.079 -16.113 1.00 87.44 200 ASP A O 1
ATOM 1621 N N . ASN A 1 201 ? -6.513 -3.645 -15.040 1.00 86.06 201 ASN A N 1
ATOM 1622 C CA . ASN A 1 201 ? -7.574 -3.958 -14.085 1.00 86.06 201 ASN A CA 1
ATOM 1623 C C . ASN A 1 201 ? -7.910 -2.753 -13.198 1.00 86.06 201 ASN A C 1
ATOM 1625 O O . ASN A 1 201 ? -9.088 -2.457 -12.990 1.00 86.06 201 ASN A O 1
ATOM 1629 N N . LEU A 1 202 ? -6.893 -2.053 -12.683 1.00 84.25 202 LEU A N 1
ATOM 1630 C CA . LEU A 1 202 ? -7.085 -0.862 -11.856 1.00 84.25 202 LEU A CA 1
ATOM 1631 C C . LEU A 1 202 ? -7.833 0.234 -12.628 1.00 84.25 202 LEU A C 1
ATOM 1633 O O . LEU A 1 202 ? -8.780 0.823 -12.102 1.00 84.25 202 LEU A O 1
ATOM 1637 N N . LEU A 1 203 ? -7.448 0.469 -13.885 1.00 87.50 203 LEU A N 1
ATOM 1638 C CA . LEU A 1 203 ? -8.102 1.435 -14.769 1.00 87.50 203 LEU A CA 1
ATOM 1639 C C . LEU A 1 203 ? -9.524 1.011 -15.129 1.00 87.50 203 LEU A C 1
ATOM 1641 O O . LEU A 1 203 ? -10.423 1.846 -15.136 1.00 87.50 203 LEU A O 1
ATOM 1645 N N . TYR A 1 204 ? -9.749 -0.277 -15.385 1.00 84.62 204 TYR A N 1
ATOM 1646 C CA . TYR A 1 204 ? -11.069 -0.817 -15.696 1.00 84.62 204 TYR A CA 1
ATOM 1647 C C . TYR A 1 204 ? -12.051 -0.614 -14.536 1.00 84.62 204 TYR A C 1
ATOM 1649 O O . TYR A 1 204 ? -13.144 -0.081 -14.735 1.00 84.62 204 TYR A O 1
ATOM 1657 N N . VAL A 1 205 ? -11.648 -0.969 -13.311 1.00 82.44 205 VAL A N 1
ATOM 1658 C CA . VAL A 1 205 ? -12.475 -0.793 -12.104 1.00 82.44 205 VAL A CA 1
ATOM 1659 C C . VAL A 1 205 ? -12.774 0.690 -11.849 1.00 82.44 205 VAL A C 1
ATOM 1661 O O . VAL A 1 205 ? -13.899 1.053 -11.492 1.00 82.44 205 VAL A O 1
ATOM 1664 N N . ASN A 1 206 ? -11.801 1.565 -12.106 1.00 82.56 206 ASN A N 1
ATOM 1665 C CA . ASN A 1 206 ? -11.912 3.004 -11.869 1.00 82.56 206 ASN A CA 1
ATOM 1666 C C . ASN A 1 206 ? -12.318 3.815 -13.112 1.00 82.56 206 ASN A C 1
ATOM 1668 O O . ASN A 1 206 ? -12.293 5.045 -13.078 1.00 82.56 206 ASN A O 1
ATOM 1672 N N . ASN A 1 207 ? -12.762 3.159 -14.191 1.00 82.06 207 ASN A N 1
ATOM 1673 C CA . ASN A 1 207 ? -13.120 3.831 -15.444 1.00 82.06 207 ASN A CA 1
ATOM 1674 C C . ASN A 1 207 ? -14.222 4.882 -15.236 1.00 82.06 207 ASN A C 1
ATOM 1676 O O . ASN A 1 207 ? -14.190 5.969 -15.799 1.00 82.06 207 ASN A O 1
ATOM 1680 N N . HIS A 1 208 ? -15.164 4.595 -14.337 1.00 79.06 208 HIS A N 1
ATOM 1681 C CA . HIS A 1 208 ? -16.224 5.527 -13.962 1.00 79.06 208 HIS A CA 1
ATOM 1682 C C . HIS A 1 208 ? -15.700 6.847 -13.365 1.00 79.06 208 HIS A C 1
ATOM 1684 O O . HIS A 1 208 ? -16.342 7.876 -13.545 1.00 79.06 208 HIS A O 1
ATOM 1690 N N . ILE A 1 209 ? -14.550 6.833 -12.682 1.00 74.69 209 ILE A N 1
ATOM 1691 C CA . ILE A 1 209 ? -13.895 8.031 -12.134 1.00 74.69 209 ILE A CA 1
ATOM 1692 C C . ILE A 1 209 ? -13.179 8.779 -13.259 1.00 74.69 209 ILE A C 1
ATOM 1694 O O . ILE A 1 209 ? -13.304 9.994 -13.382 1.00 74.69 209 ILE A O 1
ATOM 1698 N N . LEU A 1 210 ? -12.475 8.045 -14.121 1.00 73.50 210 LEU A N 1
ATOM 1699 C CA . LEU A 1 210 ? -11.715 8.606 -15.239 1.00 73.50 210 LEU A CA 1
ATOM 1700 C C . LEU A 1 210 ? -12.614 9.280 -16.291 1.00 73.50 210 LEU A C 1
ATOM 1702 O O . LEU A 1 210 ? -12.231 10.298 -16.863 1.00 73.50 210 LEU A O 1
ATOM 1706 N N . CYS A 1 211 ? -13.822 8.758 -16.520 1.00 70.75 211 CYS A N 1
ATOM 1707 C CA . CYS A 1 211 ? -14.788 9.333 -17.460 1.00 70.75 211 CYS A CA 1
ATOM 1708 C C . CYS A 1 211 ? -15.546 10.558 -16.921 1.00 70.75 211 CYS A C 1
ATOM 1710 O O . CYS A 1 211 ? -16.158 11.265 -17.713 1.00 70.75 211 CYS A O 1
ATOM 1712 N N . GLN A 1 212 ? -15.532 10.820 -15.609 1.00 57.94 212 GLN A N 1
ATOM 1713 C CA . GLN A 1 212 ? -16.232 11.969 -15.009 1.00 57.94 212 GLN A CA 1
ATOM 1714 C C . GLN A 1 212 ? -15.490 13.305 -15.190 1.00 57.94 212 GLN A C 1
ATOM 1716 O O . GLN A 1 212 ? -16.033 14.346 -14.836 1.00 57.94 212 GLN A O 1
ATOM 1721 N N . SER A 1 213 ? -14.265 13.292 -15.731 1.00 50.41 213 SER A N 1
ATOM 1722 C CA . SER A 1 213 ? -13.467 14.501 -16.003 1.00 50.41 213 SER A CA 1
ATOM 1723 C C . SER A 1 213 ? -13.633 15.077 -17.421 1.00 50.41 213 SER A C 1
ATOM 1725 O O . SER A 1 213 ? -12.741 15.788 -17.880 1.00 50.41 213 SER A O 1
ATOM 1727 N N . LEU A 1 214 ? -14.710 14.729 -18.133 1.00 36.88 214 LEU A N 1
ATOM 1728 C CA . LEU A 1 214 ? -15.090 15.286 -19.442 1.00 36.88 214 LEU A CA 1
ATOM 1729 C C . LEU A 1 214 ? -16.413 16.044 -19.316 1.00 36.88 214 LEU A C 1
ATOM 1731 O O . LEU A 1 214 ? -16.537 17.091 -19.986 1.00 36.88 214 LEU A O 1
#

Nearest PDB structures (foldseek):
  3zpj-assembly1_A  TM=7.287E-01  e=8.044E-03  Thermococcus onnurineus NA1
  3q15-assembly2_B-3  TM=4.897E-01  e=6.151E-01  Bacillus subtilis
  8rsv-assembly1_A  TM=4.744E-01  e=6.436E-01  Bacillus phage phi3T
  9c59-assembly1_D  TM=5.421E-01  e=1.387E+00  Homo sapiens
  5o9z-assembly1_v  TM=4.912E-01  e=7.054E+00  Homo sapiens